Protein AF-G3Y0X8-F1 (afdb_monomer_lite)

Structure (mmCIF, N/CA/C/O backbone):
data_AF-G3Y0X8-F1
#
_entry.id   AF-G3Y0X8-F1
#
loop_
_atom_site.group_PDB
_atom_site.id
_atom_site.type_symbol
_atom_site.label_atom_id
_atom_site.label_alt_id
_atom_site.label_comp_id
_atom_site.label_asym_id
_atom_site.label_entity_id
_atom_site.label_seq_id
_atom_site.pdbx_PDB_ins_code
_atom_site.Cartn_x
_atom_site.Cartn_y
_atom_site.Cartn_z
_atom_site.occupancy
_atom_site.B_iso_or_equiv
_atom_site.auth_seq_id
_atom_site.auth_comp_id
_atom_site.auth_asym_id
_atom_site.auth_atom_id
_atom_site.pdbx_PDB_model_num
ATOM 1 N N . MET A 1 1 ? -27.131 -2.730 11.564 1.00 61.72 1 MET A N 1
ATOM 2 C CA . MET A 1 1 ? -25.976 -3.466 12.131 1.00 61.72 1 MET A CA 1
ATOM 3 C C . MET A 1 1 ? -25.435 -2.829 13.420 1.00 61.72 1 MET A C 1
ATOM 5 O O . MET A 1 1 ? -25.389 -3.540 14.410 1.00 61.72 1 MET A O 1
ATOM 9 N N . TYR A 1 2 ? -25.115 -1.523 13.490 1.00 75.75 2 TYR A N 1
ATOM 10 C CA . TYR A 1 2 ? -24.465 -0.925 14.688 1.00 75.75 2 TYR A CA 1
ATOM 11 C C . TYR A 1 2 ? -25.337 -0.021 15.588 1.00 75.75 2 TYR A C 1
ATOM 13 O O . TYR A 1 2 ? -24.818 0.517 16.559 1.00 75.75 2 TYR A O 1
ATOM 21 N N . GLY A 1 3 ? -26.636 0.137 15.291 1.00 73.62 3 GLY A N 1
ATOM 22 C CA . GLY A 1 3 ? -27.575 1.139 15.843 1.00 73.62 3 GLY A CA 1
ATOM 23 C C . GLY A 1 3 ? -27.203 1.791 17.182 1.00 73.62 3 GLY A C 1
ATOM 24 O O . GLY A 1 3 ? -26.744 2.926 17.190 1.00 73.62 3 GLY A O 1
ATOM 25 N N . LYS A 1 4 ? -27.358 1.066 18.299 1.00 77.88 4 LYS A N 1
ATOM 26 C CA . LYS A 1 4 ? -27.119 1.607 19.652 1.00 77.88 4 LYS A CA 1
ATOM 27 C C . LYS A 1 4 ? -25.653 1.971 19.939 1.00 77.88 4 LYS A C 1
ATOM 29 O O . LYS A 1 4 ? -25.404 2.923 20.667 1.00 77.88 4 LYS A O 1
ATOM 34 N N . HIS A 1 5 ? -24.699 1.235 19.363 1.00 78.25 5 HIS A N 1
ATOM 35 C CA . HIS A 1 5 ? -23.258 1.474 19.542 1.00 78.25 5 HIS A CA 1
ATOM 36 C C . HIS A 1 5 ? -22.768 2.675 18.752 1.00 78.25 5 HIS A C 1
ATOM 38 O O . HIS A 1 5 ? -21.943 3.443 19.229 1.00 78.25 5 HIS A O 1
ATOM 44 N N . TYR A 1 6 ? -23.273 2.847 17.533 1.00 82.19 6 TYR A N 1
ATOM 45 C CA . TYR A 1 6 ? -22.925 4.006 16.723 1.00 82.19 6 TYR A CA 1
ATOM 46 C C . TYR A 1 6 ? -23.502 5.288 17.335 1.00 82.19 6 TYR A C 1
ATOM 48 O O . TYR A 1 6 ? -22.782 6.273 17.482 1.00 82.19 6 TYR A O 1
ATOM 56 N N . SER A 1 7 ? -24.764 5.255 17.781 1.00 83.44 7 SER A N 1
ATOM 57 C CA . SER A 1 7 ? -25.419 6.416 18.395 1.00 83.44 7 SER A CA 1
ATOM 58 C C . SER A 1 7 ? -24.803 6.844 19.730 1.00 83.44 7 SER A C 1
ATOM 60 O O . SER A 1 7 ? -24.924 8.008 20.088 1.00 83.44 7 SER A O 1
ATOM 62 N N . SER A 1 8 ? -24.141 5.940 20.465 1.00 85.62 8 SER A N 1
ATOM 63 C CA . SER A 1 8 ? -23.481 6.272 21.737 1.00 85.62 8 SER A CA 1
ATOM 64 C C . SER A 1 8 ? -22.093 6.901 21.577 1.00 85.62 8 SER A C 1
ATOM 66 O O . SER A 1 8 ? -21.506 7.345 22.561 1.00 85.62 8 SER A O 1
ATOM 68 N N . LEU A 1 9 ? -21.523 6.909 20.368 1.00 84.12 9 LEU A N 1
ATOM 69 C CA . LEU A 1 9 ? -20.236 7.551 20.108 1.00 84.12 9 LEU A CA 1
ATOM 70 C C . LEU A 1 9 ? -20.405 9.070 20.017 1.00 84.12 9 LEU A C 1
ATOM 72 O O . LEU A 1 9 ? -21.368 9.562 19.433 1.00 84.12 9 LEU A O 1
ATOM 76 N N . GLN A 1 10 ? -19.410 9.809 20.512 1.00 88.00 10 GLN A N 1
ATOM 77 C CA . GLN A 1 10 ? -19.282 11.235 20.207 1.00 88.00 10 GLN A CA 1
ATOM 78 C C . GLN A 1 10 ? -19.181 11.457 18.683 1.00 88.00 10 GLN A C 1
ATOM 80 O O . GLN A 1 10 ? -18.693 10.563 17.981 1.00 88.00 10 GLN A O 1
ATOM 85 N N . PRO A 1 11 ? -19.560 12.639 18.158 1.00 86.19 11 PRO A N 1
ATOM 86 C CA . PRO A 1 11 ? -19.553 12.918 16.716 1.00 86.19 11 PRO A CA 1
ATOM 87 C C . PRO A 1 11 ? -18.217 12.612 16.018 1.00 86.19 11 PRO A C 1
ATOM 89 O O . PRO A 1 11 ? -18.192 11.982 14.961 1.00 86.19 11 PRO A O 1
ATOM 92 N N . SER A 1 12 ? -17.087 12.952 16.645 1.00 84.12 12 SER A N 1
ATOM 93 C CA . SER A 1 12 ? -15.745 12.615 16.142 1.00 84.12 12 SER A CA 1
ATOM 94 C C . SER A 1 12 ? -15.507 11.098 16.083 1.00 84.12 12 SER A C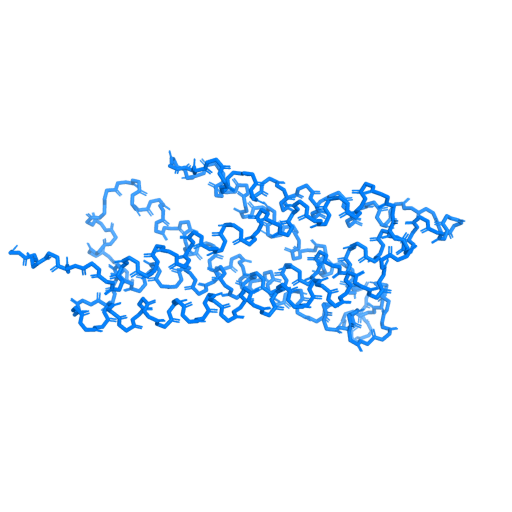 1
ATOM 96 O O . SER A 1 12 ? -14.957 10.564 15.118 1.00 84.12 12 SER A O 1
ATOM 98 N N . GLY A 1 13 ? -15.993 10.365 17.087 1.00 85.75 13 GLY A N 1
ATOM 99 C CA . GLY A 1 13 ? -15.949 8.907 17.145 1.00 85.75 13 GLY A CA 1
ATOM 100 C C . GLY A 1 13 ? -16.804 8.234 16.070 1.00 85.75 13 GLY A C 1
ATOM 101 O O . GLY A 1 13 ? -16.376 7.213 15.528 1.00 85.75 13 GLY A O 1
ATOM 102 N N . GLN A 1 14 ? -17.964 8.807 15.742 1.00 88.25 14 GLN A N 1
ATOM 103 C CA . GLN A 1 14 ? -18.836 8.361 14.650 1.00 88.25 14 GLN A CA 1
ATOM 104 C C . GLN A 1 14 ? -18.168 8.565 13.285 1.00 88.25 14 GLN A C 1
ATOM 106 O O . GLN A 1 14 ? -18.090 7.625 12.490 1.00 88.25 14 GLN A O 1
ATOM 111 N N . ARG A 1 15 ? -17.601 9.758 13.053 1.00 87.62 15 ARG A N 1
ATOM 112 C CA . ARG A 1 15 ? -16.856 10.102 11.831 1.00 87.62 15 ARG A CA 1
ATOM 113 C C . ARG A 1 15 ? -15.696 9.135 11.598 1.00 87.62 15 ARG A C 1
ATOM 115 O O . ARG A 1 15 ? -15.605 8.533 10.532 1.00 87.62 15 ARG A O 1
ATOM 122 N N . MET A 1 16 ? -14.881 8.898 12.626 1.00 87.44 16 MET A N 1
ATOM 123 C CA . MET A 1 16 ? -13.752 7.962 12.566 1.00 87.44 16 MET A CA 1
ATOM 124 C C . MET A 1 16 ? -14.201 6.505 12.369 1.00 87.44 16 MET A C 1
ATOM 126 O O . MET A 1 16 ? -13.546 5.728 11.677 1.00 87.44 16 MET A O 1
ATOM 130 N N . PHE A 1 17 ? -15.329 6.106 12.961 1.00 89.69 17 PHE A N 1
ATOM 131 C CA . PHE A 1 17 ? -15.891 4.771 12.756 1.00 89.69 17 PHE A CA 1
ATOM 132 C C . PHE A 1 17 ? -16.336 4.559 11.303 1.00 89.69 17 PHE A C 1
ATOM 134 O O . PHE A 1 17 ? -16.040 3.512 10.724 1.00 89.69 17 PHE A O 1
ATOM 141 N N . CYS A 1 18 ? -16.985 5.558 10.700 1.00 90.75 18 CYS A N 1
ATOM 142 C CA . CYS A 1 18 ? -17.362 5.544 9.288 1.00 90.75 18 CYS A CA 1
ATOM 143 C C . CYS A 1 18 ? -16.124 5.522 8.377 1.00 90.75 18 CYS A C 1
ATOM 145 O O . CYS A 1 18 ? -16.015 4.657 7.507 1.00 90.75 18 CYS A O 1
ATOM 147 N N . LEU A 1 19 ? -15.144 6.391 8.650 1.00 91.69 19 LEU A N 1
ATOM 148 C CA . LEU A 1 19 ? -13.891 6.471 7.896 1.00 91.69 19 LEU A CA 1
ATOM 149 C C . LEU A 1 19 ? -13.167 5.120 7.845 1.00 91.69 19 LEU A C 1
ATOM 151 O O . LEU A 1 19 ? -12.691 4.720 6.790 1.00 91.69 19 LEU A O 1
ATOM 155 N N . ARG A 1 20 ? -13.154 4.365 8.950 1.00 92.19 20 ARG A N 1
ATOM 156 C CA . ARG A 1 20 ? -12.553 3.020 8.997 1.00 92.19 20 ARG A CA 1
ATOM 157 C C . ARG A 1 20 ? -13.288 1.995 8.135 1.00 92.19 20 ARG A C 1
ATOM 159 O O . ARG A 1 20 ? -12.633 1.154 7.534 1.00 92.19 20 ARG A O 1
ATOM 166 N N . HIS A 1 21 ? -14.618 2.056 8.039 1.00 93.56 21 HIS A N 1
ATOM 167 C CA . HIS A 1 21 ? -15.374 1.168 7.142 1.00 93.56 21 HIS A CA 1
ATOM 168 C C . HIS A 1 21 ? -15.090 1.491 5.677 1.00 93.56 21 HIS A C 1
ATOM 170 O O . HIS A 1 21 ? -14.824 0.587 4.886 1.00 93.56 21 HIS A O 1
ATOM 176 N N . ILE A 1 22 ? -15.090 2.783 5.339 1.00 92.94 22 ILE A N 1
ATOM 177 C CA . ILE A 1 22 ? -14.704 3.260 4.009 1.00 92.94 22 ILE A CA 1
ATOM 178 C C . ILE A 1 22 ? -13.265 2.833 3.707 1.00 92.94 22 ILE A C 1
ATOM 180 O O . ILE A 1 22 ? -12.993 2.360 2.610 1.00 92.94 22 ILE A O 1
ATOM 184 N N . GLY A 1 23 ? -12.370 2.909 4.692 1.00 92.81 23 GLY A N 1
ATOM 185 C CA . GLY A 1 23 ? -10.988 2.459 4.575 1.00 92.81 23 GLY A CA 1
ATOM 186 C C . GLY A 1 23 ? -10.855 0.972 4.297 1.00 92.81 23 GLY A C 1
ATOM 187 O O . GLY A 1 23 ? -10.134 0.597 3.377 1.00 92.81 23 GLY A O 1
ATOM 188 N N . VAL A 1 24 ? -11.587 0.116 5.017 1.00 95.38 24 VAL A N 1
ATOM 189 C CA . VAL A 1 24 ? -11.625 -1.328 4.723 1.00 95.38 24 VAL A CA 1
ATOM 190 C C . VAL A 1 24 ? -12.086 -1.567 3.287 1.00 95.38 24 VAL A C 1
ATOM 192 O O . VAL A 1 24 ? -11.438 -2.320 2.560 1.00 95.38 24 VAL A O 1
ATOM 195 N N . LEU A 1 25 ? -13.159 -0.902 2.852 1.00 95.31 25 LEU A N 1
ATOM 196 C CA . LEU A 1 25 ? -13.690 -1.051 1.498 1.00 95.31 25 LEU A CA 1
ATOM 197 C C . LEU A 1 25 ? -12.685 -0.586 0.434 1.00 95.31 25 LEU A C 1
ATOM 199 O O . LEU A 1 25 ? -12.340 -1.355 -0.461 1.00 95.31 25 LEU A O 1
ATOM 203 N N . ALA A 1 26 ? -12.179 0.642 0.553 1.00 94.44 26 ALA A N 1
ATOM 204 C CA . ALA A 1 26 ? -11.246 1.238 -0.400 1.00 94.44 26 ALA A CA 1
ATOM 205 C C . ALA A 1 26 ? -9.953 0.420 -0.520 1.00 94.44 26 ALA A C 1
ATOM 207 O O . ALA A 1 26 ? -9.477 0.167 -1.627 1.00 94.44 26 ALA A O 1
ATOM 208 N N . ARG A 1 27 ? -9.414 -0.060 0.608 1.00 94.25 27 ARG A N 1
ATOM 209 C CA . ARG A 1 27 ? -8.205 -0.894 0.626 1.00 94.25 27 ARG A CA 1
ATOM 210 C C . ARG A 1 27 ? -8.444 -2.286 0.076 1.00 94.25 27 ARG A C 1
ATOM 212 O O . ARG A 1 27 ? -7.568 -2.810 -0.597 1.00 94.25 27 ARG A O 1
ATOM 219 N N . THR A 1 28 ? -9.620 -2.866 0.305 1.00 96.56 28 THR A N 1
ATOM 220 C CA . THR A 1 28 ? -9.977 -4.163 -0.286 1.00 96.56 28 THR A CA 1
ATOM 221 C C . THR A 1 28 ? -10.078 -4.054 -1.805 1.00 96.56 28 THR A C 1
ATOM 223 O O . THR A 1 28 ? -9.506 -4.879 -2.512 1.00 96.56 28 THR A O 1
ATOM 226 N N . ILE A 1 29 ? -10.734 -3.005 -2.314 1.00 96.31 29 ILE A N 1
ATOM 227 C CA . ILE A 1 29 ? -10.802 -2.729 -3.756 1.00 96.31 29 ILE A CA 1
ATOM 228 C C . ILE A 1 29 ? -9.386 -2.547 -4.316 1.00 96.31 29 ILE A C 1
ATOM 230 O O . ILE A 1 29 ? -9.003 -3.246 -5.249 1.00 96.31 29 ILE A O 1
ATOM 234 N N . SER A 1 30 ? -8.574 -1.680 -3.705 1.00 95.12 30 SER A N 1
ATOM 235 C CA . SER A 1 30 ? -7.180 -1.456 -4.108 1.00 95.12 30 SER A CA 1
ATOM 236 C C . SER A 1 30 ? -6.353 -2.754 -4.104 1.00 95.12 30 SER A C 1
ATOM 238 O O . SER A 1 30 ? -5.631 -3.018 -5.067 1.00 95.12 30 SER A O 1
ATOM 240 N N . LEU A 1 31 ? -6.512 -3.615 -3.092 1.00 96.38 31 LEU A N 1
ATOM 241 C CA . LEU A 1 31 ? -5.824 -4.905 -3.005 1.00 96.38 31 LEU A CA 1
ATOM 242 C C . LEU A 1 31 ? -6.217 -5.854 -4.148 1.00 96.38 31 LEU A C 1
ATOM 244 O O . LEU A 1 31 ? -5.348 -6.436 -4.794 1.00 96.38 31 LEU A O 1
ATOM 248 N N . VAL A 1 32 ? -7.515 -5.989 -4.431 1.00 97.00 32 VAL A N 1
ATOM 249 C CA . VAL A 1 32 ? -8.012 -6.840 -5.528 1.00 97.00 32 VAL A CA 1
ATOM 250 C C . VAL A 1 32 ? -7.469 -6.366 -6.878 1.00 97.00 32 VAL A C 1
ATOM 252 O O . VAL A 1 32 ? -7.079 -7.179 -7.716 1.00 97.00 32 VAL A O 1
ATOM 255 N N . LEU A 1 33 ? -7.396 -5.051 -7.082 1.00 96.06 33 LEU A N 1
ATOM 256 C CA . LEU A 1 33 ? -6.884 -4.466 -8.317 1.00 96.06 33 LEU A CA 1
ATOM 257 C C . LEU A 1 33 ? -5.365 -4.669 -8.474 1.00 96.06 33 LEU A C 1
ATOM 259 O O . LEU A 1 33 ? -4.909 -4.946 -9.583 1.00 96.06 33 LEU A O 1
ATOM 263 N N . ILE A 1 34 ? -4.590 -4.572 -7.384 1.00 95.00 34 ILE A N 1
ATOM 264 C CA . ILE A 1 34 ? -3.115 -4.566 -7.428 1.00 95.00 34 ILE A CA 1
ATOM 265 C C . ILE A 1 34 ? -2.467 -5.944 -7.363 1.00 95.00 34 ILE A C 1
ATOM 267 O O . ILE A 1 34 ? -1.365 -6.111 -7.883 1.00 95.00 34 ILE A O 1
ATOM 271 N N . ILE A 1 35 ? -3.127 -6.938 -6.758 1.00 95.56 35 ILE A N 1
ATOM 272 C CA . ILE A 1 35 ? -2.490 -8.227 -6.455 1.00 95.56 35 ILE A CA 1
ATOM 273 C C . ILE A 1 35 ? -1.983 -8.934 -7.716 1.00 95.56 35 ILE A C 1
ATOM 275 O O . ILE A 1 35 ? -0.859 -9.429 -7.740 1.00 95.56 35 ILE A O 1
ATOM 279 N N . LYS A 1 36 ? -2.777 -8.928 -8.794 1.00 95.25 36 LYS A N 1
ATOM 280 C CA . LYS A 1 36 ? -2.379 -9.533 -10.066 1.00 95.25 36 LYS A CA 1
ATOM 281 C C . LYS A 1 36 ? -1.214 -8.772 -10.722 1.00 95.25 36 LYS A C 1
ATOM 283 O O . LYS A 1 36 ? -0.230 -9.436 -11.036 1.00 95.25 36 LYS A O 1
ATOM 288 N N . PRO A 1 37 ? -1.265 -7.439 -10.915 1.00 94.12 37 PRO A N 1
ATOM 289 C CA . PRO A 1 37 ? -0.141 -6.661 -11.424 1.00 94.12 37 PRO A CA 1
ATOM 290 C C . PRO A 1 37 ? 1.129 -6.882 -10.612 1.00 94.12 37 PRO A C 1
ATOM 292 O O . PRO A 1 37 ? 2.165 -7.173 -11.193 1.00 94.12 37 PRO A O 1
ATOM 295 N N . ALA A 1 38 ? 1.046 -6.843 -9.281 1.00 92.44 38 ALA A N 1
ATOM 296 C CA . ALA A 1 38 ? 2.199 -7.055 -8.416 1.00 92.44 38 ALA A CA 1
ATOM 297 C C . ALA A 1 38 ? 2.826 -8.439 -8.625 1.00 92.44 38 ALA A C 1
ATOM 299 O O . ALA A 1 38 ? 4.029 -8.539 -8.832 1.00 92.44 38 ALA A O 1
ATOM 300 N N . VAL A 1 39 ? 2.020 -9.503 -8.648 1.00 92.25 39 VAL A N 1
ATOM 301 C CA . VAL A 1 39 ? 2.521 -10.863 -8.890 1.00 92.25 39 VAL A CA 1
ATOM 302 C C . VAL A 1 39 ? 3.114 -10.989 -10.295 1.00 92.25 39 VAL A C 1
ATOM 304 O O . VAL A 1 39 ? 4.243 -11.449 -10.442 1.00 92.25 39 VAL A O 1
ATOM 307 N N . MET A 1 40 ? 2.380 -10.563 -11.323 1.00 94.19 40 MET A N 1
ATOM 308 C CA . MET A 1 40 ? 2.771 -10.728 -12.726 1.00 94.19 40 MET A CA 1
ATOM 309 C C . MET A 1 40 ? 4.002 -9.898 -13.100 1.00 94.19 40 MET A C 1
ATOM 311 O O . MET A 1 40 ? 4.800 -10.372 -13.893 1.00 94.19 40 MET A O 1
ATOM 315 N N . LEU A 1 41 ? 4.170 -8.695 -12.546 1.00 89.50 41 LEU A N 1
ATOM 316 C CA . LEU A 1 41 ? 5.298 -7.806 -12.853 1.00 89.50 41 LEU A CA 1
ATOM 317 C C . LEU A 1 41 ? 6.533 -8.089 -11.987 1.00 89.50 41 LEU A C 1
ATOM 319 O O . LEU A 1 41 ? 7.650 -7.794 -12.403 1.00 89.50 41 LEU A O 1
ATOM 323 N N . ALA A 1 42 ? 6.346 -8.616 -10.771 1.00 84.38 42 ALA A N 1
ATOM 324 C CA . ALA A 1 42 ? 7.450 -8.843 -9.840 1.00 84.38 42 ALA A CA 1
ATOM 325 C C . ALA A 1 42 ? 8.009 -10.273 -9.890 1.00 84.38 42 ALA A C 1
ATOM 327 O O . ALA A 1 42 ? 9.208 -10.463 -9.683 1.00 84.38 42 ALA A O 1
ATOM 328 N N . LEU A 1 43 ? 7.155 -11.278 -10.124 1.00 84.62 43 LEU A N 1
ATOM 329 C CA . LEU A 1 43 ? 7.542 -12.698 -10.117 1.00 84.62 43 LEU A CA 1
ATOM 330 C C . LEU A 1 43 ? 7.584 -13.320 -11.511 1.00 84.62 43 LEU A C 1
ATOM 332 O O . LEU A 1 43 ? 8.273 -14.319 -11.710 1.00 84.62 43 LEU A O 1
ATOM 336 N N . PHE A 1 44 ? 6.857 -12.742 -12.462 1.00 86.62 44 PHE A N 1
ATOM 337 C CA . PHE A 1 44 ? 6.857 -13.177 -13.851 1.00 86.62 44 PHE A CA 1
ATOM 338 C C . PHE A 1 44 ? 7.484 -12.079 -14.714 1.00 86.62 44 PHE A C 1
ATOM 340 O O . PHE A 1 44 ? 7.496 -10.912 -14.336 1.00 86.62 44 PHE A O 1
ATOM 347 N N . ASP A 1 45 ? 8.018 -12.438 -15.879 1.00 84.75 45 ASP A N 1
ATOM 348 C CA . ASP A 1 45 ? 8.630 -11.480 -16.815 1.00 84.75 45 ASP A CA 1
ATOM 349 C C . ASP A 1 45 ? 7.560 -10.729 -17.637 1.00 84.75 45 ASP A C 1
ATOM 351 O O . ASP A 1 45 ? 7.690 -10.522 -18.844 1.00 84.75 45 ASP A O 1
ATOM 355 N N . SER A 1 46 ? 6.441 -10.391 -16.985 1.00 90.56 46 SER A N 1
ATOM 356 C CA . SER A 1 46 ? 5.328 -9.685 -17.618 1.00 90.56 46 SER A CA 1
ATOM 357 C C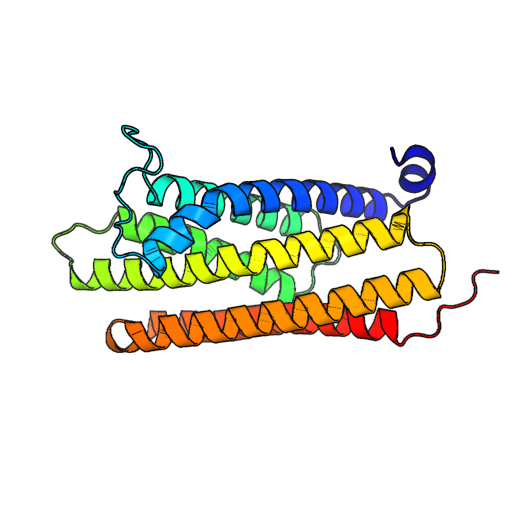 . SER A 1 46 ? 5.659 -8.204 -17.740 1.00 90.56 46 SER A C 1
ATOM 359 O O . SER A 1 46 ? 6.411 -7.630 -16.949 1.00 90.56 46 SER A O 1
ATOM 361 N N . ARG A 1 47 ? 5.045 -7.552 -18.718 1.00 89.94 47 ARG A N 1
ATOM 362 C CA . ARG A 1 47 ? 5.201 -6.124 -18.982 1.00 89.94 47 ARG A CA 1
ATOM 363 C C . ARG A 1 47 ? 3.980 -5.365 -18.497 1.00 89.94 47 ARG A C 1
ATOM 365 O O . ARG A 1 47 ? 2.863 -5.871 -18.479 1.00 89.94 47 ARG A O 1
ATOM 372 N N . TRP A 1 48 ? 4.183 -4.095 -18.169 1.00 89.00 48 TRP A N 1
ATOM 373 C CA . TRP A 1 48 ? 3.114 -3.181 -17.755 1.00 89.00 48 TRP A CA 1
ATOM 374 C C . TRP A 1 48 ? 1.978 -3.078 -18.785 1.00 89.00 48 TRP A C 1
ATOM 376 O O . TRP A 1 48 ? 0.829 -2.864 -18.410 1.00 89.00 48 TRP A O 1
ATOM 386 N N . THR A 1 49 ? 2.295 -3.280 -20.064 1.00 90.94 49 THR A N 1
ATOM 387 C CA . THR A 1 49 ? 1.362 -3.255 -21.198 1.00 90.94 49 THR A CA 1
ATOM 388 C C . THR A 1 49 ? 0.618 -4.568 -21.431 1.00 90.94 49 THR A C 1
ATOM 390 O O . THR A 1 49 ? -0.249 -4.616 -22.299 1.00 90.94 49 THR A O 1
ATOM 393 N N . ASP A 1 50 ? 0.962 -5.641 -20.719 1.00 92.75 50 ASP A N 1
ATOM 394 C CA . ASP A 1 50 ? 0.317 -6.935 -20.926 1.00 92.75 50 ASP A CA 1
ATOM 395 C C . ASP A 1 50 ? -1.138 -6.890 -20.452 1.00 92.75 50 ASP A C 1
ATOM 397 O O . ASP A 1 50 ? -1.477 -6.212 -19.477 1.00 92.75 50 ASP A O 1
ATOM 401 N N . SER A 1 51 ? -2.018 -7.620 -21.141 1.00 95.31 51 SER A N 1
ATOM 402 C CA . SER A 1 51 ? -3.448 -7.617 -20.837 1.00 95.31 51 SER A CA 1
ATOM 403 C C . SER A 1 51 ? -3.744 -8.203 -19.452 1.00 95.31 51 SER A C 1
ATOM 405 O O . SER A 1 51 ? -3.362 -9.330 -19.125 1.00 95.31 51 SER A O 1
ATOM 407 N N . TYR A 1 52 ? -4.525 -7.479 -18.649 1.00 94.38 52 TYR A N 1
ATOM 408 C CA . TYR A 1 52 ? -4.999 -7.952 -17.350 1.00 94.38 52 TYR A CA 1
ATOM 409 C C . TYR A 1 52 ? -6.038 -9.068 -17.500 1.00 94.38 52 TYR A C 1
ATOM 411 O O . TYR A 1 52 ? -6.030 -10.024 -16.730 1.00 94.38 52 TYR A O 1
ATOM 419 N N . PHE A 1 53 ? -6.923 -8.999 -18.491 1.00 92.94 53 PHE A N 1
ATOM 420 C CA . PHE A 1 53 ? -7.818 -10.104 -18.843 1.00 92.94 53 PHE A CA 1
ATOM 421 C C . PHE A 1 53 ? -7.455 -10.636 -20.221 1.00 92.94 53 PHE A C 1
ATOM 423 O O . PHE A 1 53 ? -7.006 -9.884 -21.084 1.00 92.94 53 PHE A O 1
ATOM 430 N N . ARG A 1 54 ? -7.666 -11.935 -20.448 1.00 90.75 54 ARG A N 1
ATOM 431 C CA . ARG A 1 54 ? -7.443 -12.528 -21.768 1.00 90.75 54 ARG A CA 1
ATOM 432 C C . ARG A 1 54 ? -8.290 -11.776 -22.801 1.00 90.75 54 ARG A C 1
ATOM 434 O O . ARG A 1 54 ? -9.492 -11.636 -22.602 1.00 90.75 54 ARG A O 1
ATOM 441 N N . ASN A 1 55 ? -7.659 -11.308 -23.876 1.00 89.12 55 ASN A N 1
ATOM 442 C CA . ASN A 1 55 ? -8.285 -10.539 -24.961 1.00 89.12 55 ASN A CA 1
ATOM 443 C C . ASN A 1 55 ? -8.898 -9.184 -24.540 1.00 89.12 55 ASN A C 1
ATOM 445 O O . ASN A 1 55 ? -9.804 -8.695 -25.209 1.00 89.12 55 ASN A O 1
ATOM 449 N N . SER A 1 56 ? -8.427 -8.573 -23.449 1.00 92.75 56 SER A N 1
ATOM 450 C CA . SER A 1 56 ? -8.844 -7.226 -23.040 1.00 92.75 56 SER A CA 1
ATOM 451 C C . SER A 1 56 ? -7.792 -6.175 -23.392 1.00 92.75 56 SER A C 1
ATOM 453 O O . SER A 1 56 ? -6.591 -6.450 -23.350 1.00 92.75 56 SER A O 1
ATOM 455 N N . SER A 1 57 ? -8.254 -4.958 -23.689 1.00 94.38 57 SER A N 1
ATOM 456 C CA . SER A 1 57 ? -7.408 -3.768 -23.825 1.00 94.38 57 SER A CA 1
ATOM 457 C C . SER A 1 57 ? -6.944 -3.204 -22.479 1.00 94.38 57 SER A C 1
ATOM 459 O O . SER A 1 57 ? -6.079 -2.338 -22.463 1.00 94.38 57 SER A O 1
ATOM 461 N N . ILE A 1 58 ? -7.516 -3.669 -21.362 1.00 95.56 58 ILE A N 1
ATOM 462 C CA . ILE A 1 58 ? -7.105 -3.267 -20.013 1.00 95.56 58 ILE A CA 1
ATOM 463 C C . ILE A 1 58 ? -5.778 -3.948 -19.688 1.00 95.56 58 ILE A C 1
ATOM 465 O O . ILE A 1 58 ? -5.694 -5.181 -19.692 1.00 95.56 58 ILE A O 1
ATOM 469 N N . THR A 1 59 ? -4.764 -3.155 -19.365 1.00 94.81 59 THR A N 1
ATOM 470 C CA . THR A 1 59 ? -3.403 -3.615 -19.078 1.00 94.81 59 THR A CA 1
ATOM 471 C C . THR A 1 59 ? -3.155 -3.831 -17.581 1.00 94.81 59 THR A C 1
ATOM 473 O O . THR A 1 59 ? -3.918 -3.374 -16.721 1.00 94.81 59 THR A O 1
ATOM 476 N N . LEU A 1 60 ? -2.069 -4.533 -17.238 1.00 93.75 60 LEU A N 1
ATOM 477 C CA . LEU A 1 60 ? -1.585 -4.628 -15.854 1.00 93.75 60 LEU A CA 1
ATOM 478 C C . LEU A 1 60 ? -1.306 -3.237 -15.263 1.00 93.75 60 LEU A C 1
ATOM 480 O O . LEU A 1 60 ? -1.604 -3.002 -14.091 1.00 93.75 60 LEU A O 1
ATOM 484 N N . GLY A 1 61 ? -0.787 -2.317 -16.080 1.00 90.94 61 GLY A N 1
ATOM 485 C CA . GLY A 1 61 ? -0.531 -0.934 -15.698 1.00 90.94 61 GLY A CA 1
ATOM 486 C C . GLY A 1 61 ? -1.794 -0.137 -15.390 1.00 90.94 61 GLY A C 1
ATOM 487 O O . GLY A 1 61 ? -1.819 0.555 -14.374 1.00 90.94 61 GLY A O 1
ATOM 488 N N . ASP A 1 62 ? -2.861 -0.294 -16.177 1.00 92.31 62 ASP A N 1
ATOM 489 C CA . ASP A 1 62 ? -4.141 0.389 -15.925 1.00 92.31 62 ASP A CA 1
ATOM 490 C C . ASP A 1 62 ? -4.720 0.003 -14.560 1.00 92.31 62 ASP A C 1
ATOM 492 O O . ASP A 1 62 ? -5.175 0.846 -13.788 1.00 92.31 62 ASP A O 1
ATOM 496 N N . MET A 1 63 ? -4.656 -1.286 -14.225 1.00 94.75 63 MET 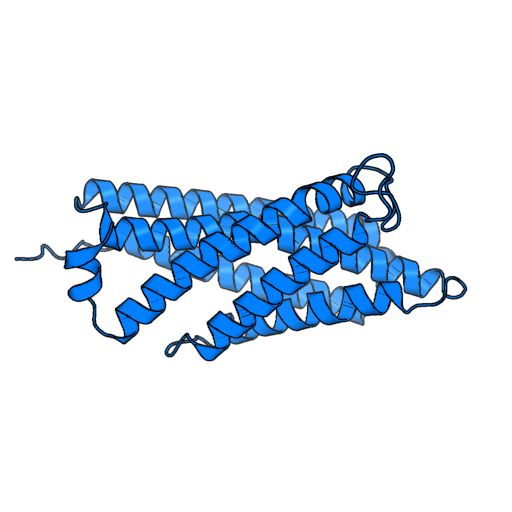A N 1
ATOM 497 C CA . MET A 1 63 ? -5.181 -1.810 -12.962 1.00 94.75 63 MET A CA 1
ATOM 498 C C . MET A 1 63 ? -4.301 -1.425 -11.772 1.00 94.75 63 MET A C 1
ATOM 500 O O . MET A 1 63 ? -4.816 -1.103 -10.696 1.00 94.75 63 MET A O 1
ATOM 504 N N . ALA A 1 64 ? -2.981 -1.393 -11.974 1.00 92.25 64 ALA A N 1
ATOM 505 C CA . ALA A 1 64 ? -2.047 -0.851 -11.001 1.00 92.25 64 ALA A CA 1
ATOM 506 C C . ALA A 1 64 ? -2.313 0.631 -10.715 1.00 92.25 64 ALA A C 1
ATOM 508 O O . ALA A 1 64 ? -2.398 1.024 -9.551 1.00 92.25 64 ALA A O 1
ATOM 509 N N . PHE A 1 65 ? -2.507 1.433 -11.765 1.00 91.25 65 PHE A N 1
ATOM 510 C CA . PHE A 1 65 ? -2.831 2.851 -11.663 1.00 91.25 65 PHE A CA 1
ATOM 511 C C . PHE A 1 65 ? -4.174 3.082 -10.961 1.00 91.25 65 PHE A C 1
ATOM 513 O O . PHE A 1 65 ? -4.258 3.897 -10.045 1.00 91.25 65 PHE A O 1
ATOM 520 N N . LEU A 1 66 ? -5.210 2.314 -11.306 1.00 93.31 66 LEU A N 1
ATOM 521 C CA . LEU A 1 66 ? -6.516 2.430 -10.661 1.00 93.31 66 LEU A CA 1
ATOM 522 C C . LEU A 1 66 ? -6.439 2.122 -9.158 1.00 93.31 66 LEU A C 1
ATOM 524 O O . LEU A 1 66 ? -6.981 2.867 -8.340 1.00 93.31 66 LEU A O 1
ATOM 528 N N . SER A 1 67 ? -5.727 1.058 -8.775 1.00 93.69 67 SER A N 1
ATOM 529 C CA . SER A 1 67 ? -5.480 0.738 -7.365 1.00 93.69 67 SER A CA 1
ATOM 530 C C . SER A 1 67 ? -4.765 1.874 -6.628 1.00 93.69 67 SER A C 1
ATOM 532 O O . SER A 1 67 ? -5.166 2.277 -5.530 1.00 93.69 67 SER A O 1
ATOM 534 N N . ALA A 1 68 ? -3.726 2.410 -7.262 1.00 91.00 68 ALA A N 1
ATOM 535 C CA . ALA A 1 68 ? -2.966 3.557 -6.809 1.00 91.00 68 ALA A CA 1
ATOM 536 C C . ALA A 1 68 ? -3.865 4.779 -6.550 1.00 91.00 68 ALA A C 1
ATOM 538 O O . ALA A 1 68 ? -3.780 5.387 -5.482 1.00 91.00 68 ALA A O 1
ATOM 539 N N . SER A 1 69 ? -4.783 5.091 -7.467 1.00 92.31 69 SER A N 1
ATOM 540 C CA . SER A 1 69 ? -5.760 6.172 -7.311 1.00 92.31 69 SER A CA 1
ATOM 541 C C . SER A 1 69 ? -6.709 5.947 -6.133 1.00 92.31 69 SER A C 1
ATOM 543 O O . SER A 1 69 ? -6.936 6.883 -5.370 1.00 92.31 69 SER A O 1
ATOM 545 N N . PHE A 1 70 ? -7.217 4.725 -5.919 1.00 93.06 70 PHE A N 1
ATOM 546 C CA . PHE A 1 70 ? -8.038 4.410 -4.738 1.00 93.06 70 PHE A CA 1
ATOM 547 C C . PHE A 1 70 ? -7.265 4.615 -3.431 1.00 93.06 70 PHE A C 1
ATOM 549 O O . PHE A 1 70 ? -7.786 5.216 -2.490 1.00 93.06 70 PHE A O 1
ATOM 556 N N . THR A 1 71 ? -6.012 4.156 -3.385 1.00 91.88 71 THR A N 1
ATOM 557 C CA . THR A 1 71 ? -5.127 4.353 -2.230 1.00 91.88 71 THR A CA 1
ATOM 558 C C . THR A 1 71 ? -4.868 5.838 -1.970 1.00 91.88 71 THR A C 1
ATOM 560 O O . THR A 1 71 ? -5.014 6.293 -0.835 1.00 91.88 71 THR A O 1
ATOM 563 N N . SER A 1 72 ? -4.533 6.617 -3.002 1.00 93.00 72 SER A N 1
ATOM 564 C CA . SER A 1 72 ? -4.291 8.057 -2.864 1.00 93.00 72 SER A CA 1
ATOM 565 C C . SER A 1 72 ? -5.548 8.817 -2.447 1.00 93.00 72 SER A C 1
ATOM 567 O O . SER A 1 72 ? -5.484 9.630 -1.529 1.00 93.00 72 SER A O 1
ATOM 569 N N . ALA A 1 73 ? -6.696 8.526 -3.066 1.00 93.06 73 ALA A N 1
ATOM 570 C CA . ALA A 1 73 ? -7.968 9.146 -2.714 1.00 93.06 73 ALA A CA 1
ATOM 571 C C . ALA A 1 73 ? -8.310 8.889 -1.245 1.00 93.06 73 ALA A C 1
ATOM 573 O O . ALA A 1 73 ? -8.631 9.819 -0.510 1.00 93.06 73 ALA A O 1
ATOM 574 N N . PHE A 1 74 ? -8.179 7.642 -0.790 1.00 93.19 74 PHE A N 1
ATOM 575 C CA . PHE A 1 74 ? -8.456 7.308 0.598 1.00 93.19 74 PHE A CA 1
ATOM 576 C C . PHE A 1 74 ? -7.472 7.970 1.575 1.00 93.19 74 PHE A C 1
ATOM 578 O O . PHE A 1 74 ? -7.910 8.499 2.591 1.00 93.19 74 PHE A O 1
ATOM 585 N N . HIS A 1 75 ? -6.178 8.048 1.252 1.00 93.12 75 HIS A N 1
ATOM 586 C CA . HIS A 1 75 ? -5.237 8.823 2.064 1.00 93.12 75 HIS A CA 1
ATOM 587 C C . HIS A 1 75 ? -5.631 10.301 2.164 1.00 93.12 75 HIS A C 1
ATOM 589 O O . HIS A 1 75 ? -5.571 10.864 3.250 1.00 93.12 75 HIS A O 1
ATOM 595 N N . ILE A 1 76 ? -6.095 10.926 1.077 1.00 93.06 76 ILE A N 1
ATOM 596 C CA . ILE A 1 76 ? -6.618 12.301 1.119 1.00 93.06 76 ILE A CA 1
ATOM 597 C C . ILE A 1 76 ? -7.833 12.391 2.055 1.00 93.06 76 ILE A C 1
ATOM 599 O O . ILE A 1 76 ? -7.917 13.323 2.855 1.00 93.06 76 ILE A O 1
ATOM 603 N N . PHE A 1 77 ? -8.745 11.413 2.018 1.00 91.38 77 PHE A N 1
ATOM 604 C CA . PHE A 1 77 ? -9.847 11.344 2.982 1.00 91.38 77 PHE A CA 1
ATOM 605 C C . PHE A 1 77 ? -9.340 11.248 4.424 1.00 91.38 77 PHE A C 1
ATOM 607 O O . PHE A 1 77 ? -9.838 11.969 5.281 1.00 91.38 77 PHE A O 1
ATOM 614 N N . GLU A 1 78 ? -8.337 10.424 4.718 1.00 90.44 78 GLU A N 1
ATOM 615 C CA . GLU A 1 78 ? -7.757 10.370 6.066 1.00 90.44 78 GLU A CA 1
ATOM 616 C C . GLU A 1 78 ? -7.161 11.717 6.485 1.00 90.44 78 GLU A C 1
ATOM 618 O O . GLU A 1 78 ? -7.424 12.184 7.589 1.00 90.44 78 GLU A O 1
ATOM 623 N N . LEU A 1 79 ? -6.439 12.387 5.585 1.00 91.25 79 LEU A N 1
ATOM 624 C CA . LEU A 1 79 ? -5.835 13.694 5.850 1.00 91.25 79 LEU A CA 1
ATOM 625 C C . LEU A 1 79 ? -6.868 14.791 6.149 1.00 91.25 79 LEU A C 1
ATOM 627 O O . LEU A 1 79 ? -6.616 15.651 6.987 1.00 91.25 79 LEU A O 1
ATOM 631 N N . ILE A 1 80 ? -8.016 14.776 5.467 1.00 90.12 80 ILE A N 1
ATOM 632 C CA . ILE A 1 80 ? -9.073 15.787 5.634 1.00 90.12 80 ILE A CA 1
ATOM 633 C C . ILE A 1 80 ? -9.973 15.470 6.837 1.00 90.12 80 ILE A C 1
ATOM 635 O O . ILE A 1 80 ? -10.504 16.379 7.482 1.00 90.12 80 ILE A O 1
ATOM 639 N N . PHE A 1 81 ? -10.213 14.185 7.113 1.00 86.38 81 PHE A N 1
ATOM 640 C CA . PHE A 1 81 ? -11.219 13.752 8.084 1.00 86.38 81 PHE A CA 1
ATOM 641 C C . PHE A 1 81 ? -10.650 13.353 9.452 1.00 86.38 81 PHE A C 1
ATOM 643 O O . PHE A 1 81 ? -11.430 13.262 10.403 1.00 86.38 81 PHE A O 1
ATOM 650 N N . ASP A 1 82 ? -9.337 13.146 9.584 1.00 82.94 82 ASP A N 1
ATOM 651 C CA . ASP A 1 82 ? -8.689 12.887 10.872 1.00 82.94 82 ASP A CA 1
ATOM 652 C C . ASP A 1 82 ? -8.276 14.193 11.574 1.00 82.94 82 ASP A C 1
ATOM 654 O O . ASP A 1 82 ? -7.263 14.817 11.267 1.00 82.94 82 ASP A O 1
ATOM 658 N N . GLU A 1 83 ? -9.062 14.589 12.574 1.00 77.94 83 GLU A N 1
ATOM 659 C CA . GLU A 1 83 ? -8.821 15.781 13.399 1.00 77.94 83 GLU A CA 1
ATOM 660 C C . GLU A 1 83 ? -7.610 15.643 14.343 1.00 77.94 83 GLU A C 1
ATOM 662 O O . GLU A 1 83 ? -7.166 16.629 14.928 1.00 77.94 83 GLU A O 1
ATOM 667 N N . GLN A 1 84 ? -7.065 14.432 14.518 1.00 78.75 84 GLN A N 1
ATOM 668 C CA . GLN A 1 84 ? -5.935 14.144 15.412 1.00 78.75 84 GLN A CA 1
ATOM 669 C C . GLN A 1 84 ? -4.740 13.551 14.660 1.00 78.75 84 GLN A C 1
ATOM 671 O O . GLN A 1 84 ? -3.943 12.781 15.220 1.00 78.75 84 GLN A O 1
ATOM 676 N N . LEU A 1 85 ? -4.604 13.918 13.386 1.00 79.25 85 LEU A N 1
ATOM 677 C CA . LEU A 1 85 ? -3.571 13.385 12.521 1.00 79.25 85 LEU A CA 1
ATOM 678 C C . LEU A 1 85 ? -2.171 13.722 13.054 1.00 79.25 85 LEU A C 1
ATOM 680 O O . LEU A 1 85 ? -1.769 14.876 13.205 1.00 79.25 85 LEU A O 1
ATOM 684 N N . LYS A 1 86 ? -1.389 12.679 13.336 1.00 87.62 86 LYS A N 1
ATOM 685 C CA . LYS A 1 86 ? -0.024 12.832 13.856 1.00 87.62 86 LYS A CA 1
ATOM 686 C C . LYS A 1 86 ? 0.940 13.182 12.710 1.00 87.62 86 LYS A C 1
ATOM 688 O O . LYS A 1 86 ? 0.802 12.593 11.639 1.00 87.62 86 LYS A O 1
ATOM 693 N N . PRO A 1 87 ? 1.995 13.992 12.939 1.00 90.31 87 PRO A N 1
ATOM 694 C CA . PRO A 1 87 ? 2.938 14.396 11.885 1.00 90.31 87 PRO A CA 1
ATOM 695 C C . PRO A 1 87 ? 3.556 13.230 11.102 1.00 90.31 87 PRO A C 1
ATOM 697 O O . PRO A 1 87 ? 3.685 13.289 9.886 1.00 90.31 87 PRO A O 1
ATOM 700 N N . LEU A 1 88 ? 3.879 12.129 11.791 1.00 90.69 88 LEU A N 1
ATOM 701 C CA . LEU A 1 88 ? 4.384 10.911 11.150 1.00 90.69 88 LEU A CA 1
ATOM 702 C C . LEU A 1 88 ? 3.383 10.319 10.146 1.00 90.69 88 LEU A C 1
ATOM 704 O O . LEU A 1 88 ? 3.778 9.859 9.081 1.00 90.69 88 LEU A O 1
ATOM 708 N N . LEU A 1 89 ? 2.096 10.316 10.499 1.00 87.62 89 LEU A N 1
ATOM 709 C CA . LEU A 1 89 ? 1.038 9.754 9.666 1.00 87.62 89 LEU A CA 1
ATOM 710 C C . LEU A 1 89 ? 0.734 10.675 8.476 1.00 87.62 89 LEU A C 1
ATOM 712 O O . LEU A 1 89 ? 0.592 10.191 7.359 1.00 87.62 89 LEU A O 1
ATOM 716 N N . LEU A 1 90 ? 0.762 11.995 8.696 1.00 92.38 90 LEU A N 1
ATOM 717 C CA . LEU A 1 90 ? 0.715 13.004 7.633 1.00 92.38 90 LEU A CA 1
ATOM 718 C C . LEU A 1 90 ? 1.830 12.788 6.604 1.00 92.38 90 LEU A C 1
ATOM 720 O O . LEU A 1 90 ? 1.556 12.668 5.413 1.00 92.38 90 LEU A O 1
ATOM 724 N N . ALA A 1 91 ? 3.079 12.697 7.069 1.00 92.88 91 ALA A N 1
ATOM 725 C CA . ALA A 1 91 ? 4.228 12.469 6.200 1.00 92.88 91 ALA A CA 1
ATOM 726 C C . ALA A 1 91 ? 4.111 11.136 5.448 1.00 92.88 91 ALA A C 1
ATOM 728 O O . ALA A 1 91 ? 4.377 11.087 4.251 1.00 92.88 91 ALA A O 1
ATOM 729 N N . HIS A 1 92 ? 3.677 10.069 6.126 1.00 92.62 92 HIS A N 1
ATOM 730 C CA . HIS A 1 92 ? 3.464 8.760 5.512 1.00 92.62 92 HIS A CA 1
ATOM 731 C C . HIS A 1 92 ? 2.420 8.814 4.385 1.00 92.62 92 HIS A C 1
ATOM 733 O O . HIS A 1 92 ? 2.699 8.352 3.280 1.00 92.62 92 HIS A O 1
ATOM 739 N N . HIS A 1 93 ? 1.254 9.419 4.627 1.00 93.62 93 HIS A N 1
ATOM 740 C CA . HIS A 1 93 ? 0.187 9.534 3.631 1.00 93.62 93 HIS A CA 1
ATOM 741 C C . HIS A 1 93 ? 0.580 10.425 2.451 1.00 93.62 93 HIS A C 1
ATOM 743 O O . HIS A 1 93 ? 0.396 10.027 1.302 1.00 93.62 93 HIS A O 1
ATOM 749 N N . LEU A 1 94 ? 1.172 11.595 2.709 1.00 93.25 94 LEU A N 1
ATOM 750 C CA . LEU A 1 94 ? 1.656 12.480 1.646 1.00 93.25 94 LEU A CA 1
ATOM 751 C C . LEU A 1 94 ? 2.770 11.824 0.828 1.00 93.25 94 LEU A C 1
ATOM 753 O O . LEU A 1 94 ? 2.733 11.876 -0.399 1.00 93.25 94 LEU A O 1
ATOM 757 N N . GLY A 1 95 ? 3.721 11.163 1.491 1.00 89.69 95 GLY A N 1
ATOM 758 C CA . GLY A 1 95 ? 4.788 10.415 0.832 1.00 89.69 95 GLY A CA 1
ATOM 759 C C . GLY A 1 95 ? 4.234 9.324 -0.082 1.00 89.69 95 GLY A C 1
ATOM 760 O O . GLY A 1 95 ? 4.622 9.254 -1.245 1.00 89.69 95 GLY A O 1
ATOM 761 N N . ALA A 1 96 ? 3.269 8.537 0.402 1.00 89.88 96 ALA A N 1
ATOM 762 C CA . ALA A 1 96 ? 2.599 7.514 -0.396 1.00 89.88 96 ALA A CA 1
ATOM 763 C C . ALA A 1 96 ? 1.859 8.108 -1.606 1.00 89.88 96 ALA A C 1
ATOM 765 O O . ALA A 1 96 ? 2.006 7.595 -2.714 1.00 89.88 96 ALA A O 1
ATOM 766 N N . ILE A 1 97 ? 1.112 9.206 -1.426 1.00 91.44 97 ILE A N 1
ATOM 767 C CA . ILE A 1 97 ? 0.410 9.893 -2.523 1.00 91.44 97 ILE A CA 1
ATOM 768 C C . ILE A 1 97 ? 1.404 10.370 -3.582 1.00 91.44 97 ILE A C 1
ATOM 770 O O . ILE A 1 97 ? 1.235 10.042 -4.753 1.00 91.44 97 ILE A O 1
ATOM 774 N N . VAL A 1 98 ? 2.440 11.113 -3.185 1.00 88.56 98 VAL A N 1
ATOM 775 C CA . VAL A 1 98 ? 3.428 11.671 -4.119 1.00 88.56 98 VAL A CA 1
ATOM 776 C C . VAL A 1 98 ? 4.131 10.557 -4.878 1.00 88.56 98 VAL A C 1
ATOM 778 O O . VAL A 1 98 ? 4.253 10.625 -6.092 1.00 88.56 98 VAL A O 1
ATOM 781 N N . LEU A 1 99 ? 4.558 9.507 -4.187 1.00 84.62 99 LEU A N 1
ATOM 782 C CA . LEU A 1 99 ? 5.295 8.405 -4.789 1.00 84.62 99 LEU A CA 1
ATOM 783 C C . LEU A 1 99 ? 4.427 7.662 -5.817 1.00 84.62 99 LEU A C 1
ATOM 785 O O . LEU A 1 99 ? 4.824 7.461 -6.963 1.00 84.62 99 LEU A O 1
ATOM 789 N N . VAL A 1 100 ? 3.193 7.340 -5.451 1.00 81.25 100 VAL A N 1
ATOM 790 C CA . VAL A 1 100 ? 2.269 6.635 -6.337 1.00 81.25 100 VAL A CA 1
ATOM 791 C C . VAL A 1 100 ? 1.838 7.503 -7.529 1.00 81.25 100 VAL A C 1
ATOM 793 O O . VAL A 1 100 ? 1.872 7.040 -8.668 1.00 81.25 100 VAL A O 1
ATOM 796 N N . GLN A 1 101 ? 1.481 8.766 -7.294 1.00 82.00 101 GLN A N 1
ATOM 797 C CA . GLN A 1 101 ? 0.960 9.660 -8.333 1.00 82.00 101 GLN A CA 1
ATOM 798 C C . GLN A 1 101 ? 2.054 10.325 -9.176 1.00 82.00 101 GLN A C 1
ATOM 800 O O . GLN A 1 101 ? 1.763 10.796 -10.269 1.00 82.00 101 GLN A O 1
ATOM 805 N N . ALA A 1 102 ? 3.311 10.359 -8.725 1.00 80.44 102 ALA A N 1
ATOM 806 C CA . ALA A 1 102 ? 4.415 10.860 -9.539 1.00 80.44 102 ALA A CA 1
ATOM 807 C C . ALA A 1 102 ? 4.994 9.761 -10.435 1.00 80.44 102 ALA A C 1
ATOM 809 O O . ALA A 1 102 ? 5.156 9.974 -11.635 1.00 80.44 102 ALA A O 1
ATOM 810 N N . PHE A 1 103 ? 5.307 8.578 -9.892 1.00 74.88 103 PHE A N 1
ATOM 811 C CA . PHE A 1 103 ? 6.103 7.597 -10.639 1.00 74.88 103 PHE A CA 1
ATOM 812 C C . PHE A 1 103 ? 5.317 6.859 -11.725 1.00 74.88 103 PHE A C 1
ATOM 814 O O . PHE A 1 103 ? 5.849 6.678 -12.818 1.00 74.88 103 PHE A O 1
ATOM 821 N N . LEU A 1 104 ? 4.062 6.476 -11.469 1.00 72.94 104 LEU A N 1
ATOM 822 C CA . LEU A 1 104 ? 3.237 5.774 -12.461 1.00 72.94 104 LEU A CA 1
ATOM 823 C C . LEU A 1 104 ? 2.979 6.636 -13.718 1.00 72.94 104 LEU A C 1
ATOM 825 O O . LEU A 1 104 ? 3.300 6.179 -14.817 1.00 72.94 104 LEU A O 1
ATOM 829 N N . PRO A 1 105 ? 2.506 7.894 -13.606 1.00 74.75 105 PRO A N 1
ATOM 830 C CA . PRO A 1 105 ? 2.340 8.764 -14.774 1.00 74.75 105 PRO A CA 1
ATOM 831 C C . PRO A 1 105 ? 3.657 9.131 -15.458 1.00 74.75 105 PRO A C 1
ATOM 833 O O . PRO A 1 105 ? 3.708 9.228 -16.685 1.00 74.75 105 PRO A O 1
ATOM 836 N N . THR A 1 106 ? 4.737 9.303 -14.686 1.00 77.19 106 THR A N 1
ATOM 837 C CA . THR A 1 106 ? 6.065 9.578 -15.255 1.00 77.19 106 THR A CA 1
ATOM 838 C C . THR A 1 106 ? 6.541 8.408 -16.113 1.00 77.19 106 THR A C 1
ATOM 840 O O . THR A 1 106 ? 7.031 8.635 -17.215 1.00 77.19 106 THR A O 1
ATOM 843 N N . ALA A 1 107 ? 6.340 7.161 -15.670 1.00 73.88 107 ALA A N 1
ATOM 844 C CA . ALA A 1 107 ? 6.683 5.978 -16.459 1.00 73.88 107 ALA A CA 1
ATOM 845 C C . ALA A 1 107 ? 5.918 5.938 -17.790 1.00 73.88 107 ALA A C 1
ATOM 847 O O . ALA A 1 107 ? 6.510 5.646 -18.824 1.00 73.88 107 ALA A O 1
ATOM 848 N N . ALA A 1 108 ? 4.625 6.276 -17.768 1.00 71.44 108 ALA A N 1
ATOM 849 C CA . ALA A 1 108 ? 3.781 6.294 -18.962 1.00 71.44 108 ALA A CA 1
ATOM 850 C C . ALA A 1 108 ? 4.118 7.440 -19.936 1.00 71.44 108 ALA A C 1
ATOM 852 O O . ALA A 1 108 ? 3.899 7.310 -21.137 1.00 71.44 108 ALA A O 1
ATOM 853 N N . SER A 1 109 ? 4.651 8.554 -19.427 1.00 76.50 109 SER A N 1
ATOM 854 C CA . SER A 1 109 ? 4.947 9.755 -20.224 1.00 76.50 109 SER A CA 1
ATOM 855 C C . SER A 1 109 ? 6.369 9.778 -20.796 1.00 76.50 109 SER A C 1
ATOM 857 O O . SER A 1 109 ? 6.679 10.610 -21.650 1.00 76.50 109 SER A O 1
ATOM 859 N N . LEU A 1 110 ? 7.258 8.898 -20.323 1.00 80.50 110 LEU A N 1
ATOM 860 C CA . LEU A 1 110 ? 8.631 8.824 -20.809 1.00 80.50 110 LEU A CA 1
ATOM 861 C C . LEU A 1 110 ? 8.679 8.175 -22.204 1.00 80.50 110 LEU A C 1
ATOM 863 O O . LEU A 1 110 ? 8.196 7.055 -22.380 1.00 80.50 110 LEU A O 1
ATOM 867 N N . PRO A 1 111 ? 9.299 8.829 -23.204 1.00 80.88 111 PRO A N 1
ATOM 868 C CA . PRO A 1 111 ? 9.422 8.248 -24.531 1.00 80.88 111 PRO A CA 1
ATOM 869 C C . PRO A 1 111 ? 10.330 7.015 -24.498 1.00 80.88 111 PRO A C 1
ATOM 871 O O . PRO A 1 111 ? 11.373 7.011 -23.841 1.00 80.88 111 PRO A O 1
ATOM 874 N N . ALA A 1 112 ? 9.979 5.992 -25.283 1.00 78.19 112 ALA A N 1
ATOM 875 C CA . ALA A 1 112 ? 10.726 4.732 -25.365 1.00 78.19 112 ALA A CA 1
ATOM 876 C C . ALA A 1 112 ? 12.193 4.908 -25.808 1.00 78.19 112 ALA A C 1
ATOM 878 O O . ALA A 1 112 ? 13.023 4.039 -25.566 1.00 78.19 112 ALA A O 1
ATOM 879 N N . THR A 1 113 ? 12.537 6.048 -26.412 1.00 83.56 113 THR A N 1
ATOM 880 C CA . THR A 1 113 ? 13.916 6.413 -26.764 1.00 83.56 113 THR A CA 1
ATOM 881 C C . THR A 1 113 ? 14.801 6.664 -25.539 1.00 83.56 113 THR A C 1
ATOM 883 O O . THR A 1 113 ? 16.017 6.507 -25.621 1.00 83.56 113 THR A O 1
ATOM 886 N N . ARG A 1 114 ? 14.220 6.989 -24.376 1.00 86.19 114 ARG A N 1
ATOM 887 C CA . ARG A 1 114 ? 14.935 7.180 -23.104 1.00 86.19 114 ARG A CA 1
ATOM 888 C C . ARG A 1 114 ? 14.950 5.905 -22.263 1.00 86.19 114 ARG A C 1
ATOM 890 O O . ARG A 1 114 ? 14.553 5.900 -21.099 1.00 86.19 114 ARG A O 1
ATOM 897 N N . VAL A 1 115 ? 15.448 4.820 -22.853 1.00 84.31 115 VAL A N 1
ATOM 898 C CA . VAL A 1 115 ? 15.413 3.456 -22.289 1.00 84.31 115 VAL A CA 1
ATOM 899 C C . VAL A 1 115 ? 15.953 3.385 -20.855 1.00 84.31 115 VAL A C 1
ATOM 901 O O . VAL A 1 115 ? 15.354 2.737 -20.001 1.00 84.31 115 VAL A O 1
ATOM 904 N N . ILE A 1 116 ? 17.057 4.077 -20.556 1.00 85.06 116 ILE A N 1
ATOM 905 C CA . ILE A 1 116 ? 17.667 4.061 -19.215 1.00 85.06 116 ILE A CA 1
ATOM 906 C C . ILE A 1 116 ? 16.744 4.718 -18.176 1.00 85.06 116 ILE A C 1
ATOM 908 O O . ILE A 1 116 ? 16.538 4.162 -17.098 1.00 85.06 116 ILE A O 1
ATOM 912 N N . GLU A 1 117 ? 16.174 5.887 -18.484 1.00 85.25 117 GLU A N 1
ATOM 913 C CA . GLU A 1 117 ? 15.248 6.599 -17.589 1.00 85.25 117 GLU A CA 1
ATOM 914 C C . GLU A 1 117 ? 13.944 5.817 -17.400 1.00 85.25 117 GLU A C 1
ATOM 916 O O . GLU A 1 117 ? 13.427 5.719 -16.284 1.00 85.25 117 GLU A O 1
ATOM 921 N N . LEU A 1 118 ? 13.448 5.204 -18.476 1.00 84.81 118 LEU A N 1
ATOM 922 C CA . LEU A 1 118 ? 12.256 4.368 -18.449 1.00 84.81 118 LEU A CA 1
ATOM 923 C C . LEU A 1 118 ? 12.462 3.131 -17.564 1.00 84.81 118 LEU A C 1
ATOM 925 O O . LEU A 1 118 ? 11.673 2.906 -16.650 1.00 84.81 118 LEU A O 1
ATOM 929 N N . ASN A 1 119 ? 13.558 2.388 -17.751 1.00 85.69 119 ASN A N 1
ATOM 930 C CA . ASN A 1 119 ? 13.878 1.204 -16.943 1.00 85.69 119 ASN A CA 1
ATOM 931 C C . ASN A 1 119 ? 14.007 1.544 -15.454 1.00 85.69 119 ASN A C 1
ATOM 933 O O . ASN A 1 119 ? 13.483 0.825 -14.605 1.00 85.69 119 ASN A O 1
ATOM 937 N N . ARG A 1 120 ? 14.641 2.677 -15.132 1.00 87.38 120 ARG A N 1
ATOM 938 C CA . ARG A 1 120 ? 14.730 3.201 -13.760 1.00 87.38 120 ARG A CA 1
ATOM 939 C C . ARG A 1 120 ? 13.362 3.471 -13.153 1.00 87.38 120 ARG A C 1
ATOM 941 O O . ARG A 1 120 ? 13.115 3.133 -11.998 1.00 87.38 120 ARG A O 1
ATOM 948 N N . THR A 1 121 ? 12.488 4.110 -13.921 1.00 86.81 121 THR A N 1
ATOM 949 C CA . THR A 1 121 ? 11.150 4.489 -13.458 1.00 86.81 121 THR A CA 1
ATOM 950 C C . THR A 1 121 ? 10.260 3.258 -13.296 1.00 86.81 121 THR A C 1
ATOM 952 O O . THR A 1 121 ? 9.549 3.158 -12.302 1.00 86.81 121 THR A O 1
ATOM 955 N N . ILE A 1 122 ? 10.369 2.278 -14.196 1.00 86.38 122 ILE A N 1
ATOM 956 C CA . ILE A 1 122 ? 9.695 0.976 -14.091 1.00 86.38 122 ILE A CA 1
ATOM 957 C C . ILE A 1 122 ? 10.179 0.202 -12.860 1.00 86.38 122 ILE A C 1
ATOM 959 O O . ILE A 1 122 ? 9.360 -0.307 -12.098 1.00 86.38 122 ILE A O 1
ATOM 963 N N . ALA A 1 123 ? 11.492 0.146 -12.618 1.00 87.06 123 ALA A N 1
ATOM 964 C CA . ALA A 1 123 ? 12.045 -0.513 -11.437 1.00 87.06 123 ALA A CA 1
ATOM 965 C C . ALA A 1 123 ? 11.543 0.137 -10.137 1.00 87.06 123 ALA A C 1
ATOM 967 O O . ALA A 1 123 ? 11.150 -0.564 -9.204 1.00 87.06 123 ALA A O 1
ATOM 968 N N . MET A 1 124 ? 11.484 1.473 -10.096 1.00 87.56 124 MET A N 1
ATOM 969 C CA . MET A 1 124 ? 10.891 2.208 -8.977 1.00 87.56 124 MET A CA 1
ATOM 970 C C . MET A 1 124 ? 9.404 1.868 -8.823 1.00 87.56 124 MET A C 1
ATOM 972 O O . MET A 1 124 ? 8.966 1.534 -7.727 1.00 87.56 124 MET A O 1
ATOM 976 N N . ALA A 1 125 ? 8.639 1.880 -9.918 1.00 86.81 125 ALA A N 1
ATOM 977 C CA . ALA A 1 125 ? 7.220 1.541 -9.908 1.00 86.81 125 ALA A CA 1
ATOM 978 C C . ALA A 1 125 ? 6.968 0.115 -9.386 1.00 86.81 125 ALA A C 1
ATOM 980 O O . ALA A 1 125 ? 6.039 -0.082 -8.607 1.00 86.81 125 ALA A O 1
ATOM 981 N N . ASN A 1 126 ? 7.823 -0.857 -9.714 1.00 86.75 126 ASN A N 1
ATOM 982 C CA . ASN A 1 126 ? 7.738 -2.217 -9.174 1.00 86.75 126 ASN A CA 1
ATOM 983 C C . ASN A 1 126 ? 7.940 -2.259 -7.646 1.00 86.75 126 ASN A C 1
ATOM 985 O O . ASN A 1 126 ? 7.232 -2.993 -6.955 1.00 86.75 126 ASN A O 1
ATOM 989 N N . ILE A 1 127 ? 8.843 -1.442 -7.091 1.00 89.38 127 ILE A N 1
ATOM 990 C CA . ILE A 1 127 ? 8.982 -1.296 -5.630 1.00 89.38 127 ILE A CA 1
ATOM 991 C C . ILE A 1 127 ? 7.718 -0.655 -5.036 1.00 89.38 127 ILE A C 1
ATOM 993 O O . ILE A 1 127 ? 7.196 -1.148 -4.035 1.00 89.38 127 ILE A O 1
ATOM 997 N N . CYS A 1 128 ? 7.168 0.380 -5.682 1.00 89.19 128 CYS A N 1
ATOM 998 C CA . CYS A 1 128 ? 5.906 1.005 -5.271 1.00 89.19 128 CYS A CA 1
ATOM 999 C C . CYS A 1 128 ? 4.743 0.002 -5.236 1.00 89.19 128 CYS A C 1
ATOM 1001 O O . CYS A 1 128 ? 3.947 0.016 -4.297 1.00 89.19 128 CYS A O 1
ATOM 1003 N N . LEU A 1 129 ? 4.656 -0.887 -6.233 1.00 89.31 129 LEU A N 1
ATOM 1004 C CA . LEU A 1 129 ? 3.668 -1.967 -6.282 1.00 89.31 129 LEU A CA 1
ATOM 1005 C C . LEU A 1 129 ? 3.813 -2.920 -5.097 1.00 89.31 129 LEU A C 1
ATOM 1007 O O . LEU A 1 129 ? 2.807 -3.308 -4.499 1.00 89.31 129 LEU A O 1
ATOM 1011 N N . CYS A 1 130 ? 5.049 -3.280 -4.745 1.00 89.50 130 CYS A N 1
ATOM 1012 C CA . CYS A 1 130 ? 5.319 -4.145 -3.602 1.00 89.50 130 CYS A CA 1
ATOM 1013 C C . CYS A 1 130 ? 4.855 -3.494 -2.296 1.00 89.50 130 CYS A C 1
ATOM 1015 O O . CYS A 1 130 ? 4.139 -4.141 -1.532 1.00 89.50 130 CYS A O 1
ATOM 1017 N N . TRP A 1 131 ? 5.167 -2.210 -2.077 1.00 91.25 131 TRP A N 1
ATOM 1018 C CA . TRP A 1 131 ? 4.635 -1.464 -0.931 1.00 91.25 131 TRP A CA 1
ATOM 1019 C C . TRP A 1 131 ? 3.111 -1.461 -0.915 1.00 91.25 131 TRP A C 1
ATOM 1021 O O . TRP A 1 131 ? 2.519 -1.880 0.072 1.00 91.25 131 TRP A O 1
ATOM 1031 N N . ALA A 1 132 ? 2.464 -1.042 -2.005 1.00 90.50 132 ALA A N 1
ATOM 1032 C CA . ALA A 1 132 ? 1.006 -0.944 -2.059 1.00 90.50 132 ALA A CA 1
ATOM 1033 C C . ALA A 1 132 ? 0.318 -2.293 -1.781 1.00 90.50 132 ALA A C 1
ATOM 1035 O O . ALA A 1 132 ? -0.696 -2.351 -1.084 1.00 90.50 132 ALA A O 1
ATOM 1036 N N . THR A 1 133 ? 0.892 -3.383 -2.294 1.00 93.06 133 THR A N 1
ATOM 1037 C CA . THR A 1 133 ? 0.340 -4.734 -2.142 1.00 93.06 133 THR A CA 1
ATOM 1038 C C . THR A 1 133 ? 0.513 -5.274 -0.727 1.00 93.06 133 THR A C 1
ATOM 1040 O O . THR A 1 133 ? -0.412 -5.887 -0.200 1.00 93.06 133 THR A O 1
ATOM 1043 N N . LEU A 1 134 ? 1.675 -5.060 -0.104 1.00 93.12 134 LEU A N 1
ATOM 1044 C CA . LEU A 1 134 ? 1.973 -5.578 1.236 1.00 93.12 134 LEU A CA 1
ATOM 1045 C C . LEU A 1 134 ? 1.377 -4.706 2.350 1.00 93.12 134 LEU A C 1
ATOM 1047 O O . LEU A 1 134 ? 1.021 -5.220 3.411 1.00 93.12 134 LEU A O 1
ATOM 1051 N N . ASP A 1 135 ? 1.193 -3.412 2.094 1.00 92.19 135 ASP A N 1
ATOM 1052 C CA . ASP A 1 135 ? 0.584 -2.476 3.035 1.00 92.19 135 ASP A CA 1
ATOM 1053 C C . ASP A 1 135 ? -0.938 -2.668 3.150 1.00 92.19 135 ASP A C 1
ATOM 1055 O O . ASP A 1 135 ? -1.492 -2.628 4.251 1.00 92.19 135 ASP A O 1
ATOM 1059 N N . ALA A 1 136 ? -1.631 -2.948 2.039 1.00 93.19 136 ALA A N 1
ATOM 1060 C CA . ALA A 1 136 ? -3.093 -3.026 2.030 1.00 93.19 136 ALA A CA 1
ATOM 1061 C C . ALA A 1 136 ? -3.679 -4.055 3.029 1.00 93.19 136 ALA A C 1
ATOM 1063 O O . ALA A 1 136 ? -4.573 -3.671 3.791 1.00 93.19 136 ALA A O 1
ATOM 1064 N N . PRO A 1 137 ? -3.189 -5.310 3.128 1.00 94.50 137 PRO A N 1
ATOM 1065 C CA . PRO A 1 137 ? -3.647 -6.260 4.145 1.00 94.50 137 PRO A CA 1
ATOM 1066 C C . PRO A 1 137 ? -3.444 -5.762 5.581 1.00 94.50 137 PRO A C 1
ATOM 1068 O O . PRO A 1 137 ? -4.319 -5.955 6.427 1.00 94.50 137 PRO A O 1
ATOM 1071 N N . LEU A 1 138 ? -2.322 -5.090 5.859 1.00 93.31 138 LEU A N 1
ATOM 1072 C CA . LEU A 1 138 ? -2.006 -4.526 7.174 1.00 93.31 138 LEU A CA 1
ATOM 1073 C C . LEU A 1 138 ? -2.984 -3.416 7.557 1.00 93.31 138 LEU A C 1
ATOM 1075 O O . LEU A 1 138 ? -3.494 -3.403 8.684 1.00 93.31 138 LEU A O 1
ATOM 1079 N N . VAL A 1 139 ? -3.287 -2.512 6.626 1.00 92.56 139 VAL A N 1
ATOM 1080 C CA . VAL A 1 139 ? -4.252 -1.429 6.851 1.00 92.56 139 VAL A CA 1
ATOM 1081 C C . VAL A 1 139 ? -5.660 -1.991 7.060 1.00 92.56 139 VAL A C 1
ATOM 1083 O O . VAL A 1 139 ? -6.335 -1.609 8.020 1.00 92.56 139 VAL A O 1
ATOM 1086 N N . ILE A 1 140 ? -6.085 -2.949 6.227 1.00 95.00 140 ILE A N 1
ATOM 1087 C CA . ILE A 1 140 ? -7.384 -3.627 6.372 1.00 95.00 140 ILE A CA 1
ATOM 1088 C C . ILE A 1 140 ? -7.486 -4.278 7.753 1.00 95.00 140 ILE A C 1
ATOM 1090 O O . ILE A 1 140 ? -8.440 -4.011 8.486 1.00 95.00 140 ILE A O 1
ATOM 1094 N N . ALA A 1 141 ? -6.494 -5.085 8.141 1.00 94.44 141 ALA A N 1
ATOM 1095 C CA . ALA A 1 141 ? -6.484 -5.756 9.437 1.00 94.44 141 ALA A CA 1
ATOM 1096 C C . ALA A 1 141 ? -6.514 -4.753 10.595 1.00 94.44 141 ALA A C 1
ATOM 1098 O O . ALA A 1 141 ? -7.275 -4.935 11.546 1.00 94.44 141 ALA A O 1
ATOM 1099 N N . SER A 1 142 ? -5.752 -3.661 10.490 1.00 93.12 142 SER A N 1
ATOM 1100 C CA . SER A 1 142 ? -5.746 -2.591 11.487 1.00 93.12 142 SER A CA 1
ATOM 1101 C C . SER A 1 142 ? -7.146 -2.003 11.667 1.00 93.12 142 SER A C 1
ATOM 1103 O O . SER A 1 142 ? -7.646 -1.948 12.791 1.00 93.12 142 SER A O 1
ATOM 1105 N N . TYR A 1 143 ? -7.835 -1.619 10.588 1.00 93.81 143 TYR A N 1
ATOM 1106 C CA . TYR A 1 143 ? -9.201 -1.098 10.695 1.00 93.81 143 TYR A CA 1
ATOM 1107 C C . TYR A 1 143 ? -10.201 -2.130 11.204 1.00 93.81 143 TYR A C 1
ATOM 1109 O O . TYR A 1 143 ? -11.050 -1.780 12.024 1.00 93.81 143 TYR A O 1
ATOM 1117 N N . VAL A 1 144 ? -10.086 -3.392 10.788 1.00 94.44 144 VAL A N 1
ATOM 1118 C CA . VAL A 1 144 ? -10.934 -4.477 11.296 1.00 94.44 144 VAL A CA 1
ATOM 1119 C C . VAL A 1 144 ? -10.749 -4.637 12.803 1.00 94.44 144 VAL A C 1
ATOM 1121 O O . VAL A 1 144 ? -11.742 -4.640 13.525 1.00 94.44 144 VAL A O 1
ATOM 1124 N N . ILE A 1 145 ? -9.513 -4.659 13.312 1.00 92.88 145 ILE A N 1
ATOM 1125 C CA . ILE A 1 145 ? -9.232 -4.669 14.757 1.00 92.88 145 ILE A CA 1
ATOM 1126 C C . ILE A 1 145 ? -9.900 -3.472 15.438 1.00 92.88 145 ILE A C 1
ATOM 1128 O O . ILE A 1 145 ? -10.578 -3.634 16.456 1.00 92.88 145 ILE A O 1
ATOM 1132 N N . TRP A 1 146 ? -9.773 -2.278 14.850 1.00 90.38 146 TRP A N 1
ATOM 1133 C CA . TRP A 1 146 ? -10.383 -1.065 15.388 1.00 90.38 146 TRP A CA 1
ATOM 1134 C C . TRP A 1 146 ? -11.914 -1.104 15.434 1.00 90.38 146 TRP A C 1
ATOM 1136 O O . TRP A 1 146 ? -12.505 -0.518 16.345 1.00 90.38 146 TRP A O 1
ATOM 1146 N N . ILE A 1 147 ? -12.552 -1.761 14.468 1.00 91.62 147 ILE A N 1
ATOM 1147 C CA . ILE A 1 147 ? -14.003 -1.952 14.415 1.00 91.62 147 ILE A CA 1
ATOM 1148 C C . ILE A 1 147 ? -14.424 -3.026 15.426 1.00 91.62 147 ILE A C 1
ATOM 1150 O O . ILE A 1 147 ? -15.336 -2.787 16.223 1.00 91.62 147 ILE A O 1
ATOM 1154 N N . LEU A 1 148 ? -13.738 -4.174 15.451 1.00 90.88 148 LEU A N 1
ATOM 1155 C CA . LEU A 1 148 ? -14.050 -5.320 16.311 1.00 90.88 148 LEU A CA 1
ATOM 1156 C C . LEU A 1 148 ? -13.971 -4.969 17.797 1.00 90.88 148 LEU A C 1
ATOM 1158 O O . LEU A 1 148 ? -14.904 -5.284 18.538 1.00 90.88 148 LEU A O 1
ATOM 1162 N N . GLN A 1 149 ? -12.917 -4.267 18.224 1.00 88.62 149 GLN A N 1
ATOM 1163 C CA . GLN A 1 149 ? -12.767 -3.857 19.625 1.00 88.62 149 GLN A CA 1
ATOM 1164 C C . GLN A 1 149 ? -13.874 -2.907 20.100 1.00 88.62 149 GLN A C 1
ATOM 1166 O O . GLN A 1 149 ? -14.143 -2.821 21.290 1.00 88.62 149 GLN A O 1
ATOM 1171 N N . ARG A 1 150 ? -14.501 -2.158 19.182 1.00 83.31 150 ARG A N 1
ATOM 1172 C CA . ARG A 1 150 ? -15.551 -1.191 19.524 1.00 83.31 150 ARG A CA 1
ATOM 1173 C C . ARG A 1 150 ? -16.956 -1.778 19.476 1.00 83.31 150 ARG A C 1
ATOM 1175 O O . ARG A 1 150 ? -17.864 -1.181 20.037 1.00 83.31 150 ARG A O 1
ATOM 1182 N N . THR A 1 151 ? -17.156 -2.896 18.782 1.00 83.75 151 THR A N 1
ATOM 1183 C CA . THR A 1 151 ? -18.503 -3.402 18.461 1.00 83.75 151 THR A CA 1
ATOM 1184 C C . THR A 1 151 ? -18.782 -4.782 19.044 1.00 83.75 151 THR A C 1
ATOM 1186 O O . THR A 1 151 ? -19.847 -4.998 19.630 1.00 83.75 151 THR A O 1
ATOM 1189 N N . TRP A 1 152 ? -17.832 -5.709 18.908 1.00 78.25 152 TRP A N 1
ATOM 1190 C CA . TRP A 1 152 ? -18.052 -7.129 19.183 1.00 78.25 152 TRP A CA 1
ATOM 1191 C C . TRP A 1 152 ? -17.255 -7.655 20.370 1.00 78.25 152 TRP A C 1
ATOM 1193 O O . TRP A 1 152 ? -17.787 -8.435 21.159 1.00 78.25 152 TRP A O 1
ATOM 1203 N N . VAL A 1 153 ? -15.999 -7.240 20.527 1.00 79.88 153 VAL A N 1
ATOM 1204 C CA . VAL A 1 153 ? -15.124 -7.794 21.563 1.00 79.88 153 VAL A CA 1
ATOM 1205 C C . VAL A 1 153 ? -15.334 -7.048 22.875 1.00 79.88 153 VAL A C 1
ATOM 1207 O O . VAL A 1 153 ? -14.960 -5.888 22.996 1.00 79.88 153 VAL A O 1
ATOM 1210 N N . ARG A 1 154 ? -15.956 -7.721 23.853 1.00 75.38 154 ARG A N 1
ATOM 1211 C CA . ARG A 1 154 ? -16.319 -7.127 25.154 1.00 75.38 154 ARG A CA 1
ATOM 1212 C C . ARG A 1 154 ? -15.573 -7.701 26.351 1.00 75.38 154 ARG A C 1
ATOM 1214 O O . ARG A 1 154 ? -15.556 -7.071 27.397 1.00 75.38 154 ARG A O 1
ATOM 1221 N N . SER A 1 155 ? -15.008 -8.900 26.223 1.00 82.94 155 SER A N 1
ATOM 1222 C CA . SER A 1 155 ? -14.258 -9.517 27.314 1.00 82.94 155 SER A CA 1
ATOM 1223 C C . SER A 1 155 ? -12.798 -9.092 27.277 1.00 82.94 155 SER A C 1
ATOM 1225 O O . SER A 1 155 ? -12.193 -9.005 26.206 1.00 82.94 155 SER A O 1
ATOM 1227 N N . ASP A 1 156 ? -12.209 -8.923 28.458 1.00 84.31 156 ASP A N 1
ATOM 1228 C CA . ASP A 1 156 ? -10.790 -8.597 28.614 1.00 84.31 156 ASP A CA 1
ATOM 1229 C C . ASP A 1 156 ? -9.889 -9.613 27.904 1.00 84.31 156 ASP A C 1
ATOM 1231 O O . ASP A 1 156 ? -8.938 -9.260 27.203 1.00 84.31 156 ASP A O 1
ATOM 1235 N N . THR A 1 157 ? -10.226 -10.899 28.020 1.00 86.25 157 THR A N 1
ATOM 1236 C CA . THR A 1 157 ? -9.517 -11.984 27.337 1.00 86.25 157 THR A CA 1
ATOM 1237 C C . THR A 1 157 ? -9.663 -11.897 25.818 1.00 86.25 157 THR A C 1
ATOM 1239 O O . THR A 1 157 ? -8.696 -12.141 25.098 1.00 86.25 157 THR A O 1
ATOM 1242 N N . GLY A 1 158 ? -10.852 -11.549 25.316 1.00 88.38 158 GLY A N 1
ATOM 1243 C CA . GLY A 1 158 ? -11.092 -11.371 23.885 1.00 88.38 158 GLY A CA 1
ATOM 1244 C C . GLY A 1 158 ? -10.297 -10.197 23.322 1.00 88.38 158 GLY A C 1
ATOM 1245 O O . GLY A 1 158 ? -9.686 -10.320 22.263 1.00 88.38 158 GLY A O 1
ATOM 1246 N N . LEU A 1 159 ? -10.244 -9.087 24.059 1.00 89.06 159 LEU A N 1
ATOM 1247 C CA . LEU A 1 159 ? -9.538 -7.882 23.641 1.00 89.06 159 LEU A CA 1
ATOM 1248 C C . LEU A 1 159 ? -8.020 -8.103 23.617 1.00 89.06 159 LEU A C 1
ATOM 1250 O O . LEU A 1 159 ? -7.358 -7.744 22.646 1.00 89.06 159 LEU A O 1
ATOM 1254 N N . ARG A 1 160 ? -7.479 -8.807 24.619 1.00 88.75 160 ARG A N 1
ATOM 1255 C CA . ARG A 1 160 ? -6.070 -9.229 24.632 1.00 88.75 160 ARG A CA 1
ATOM 1256 C C . ARG A 1 160 ? -5.719 -10.129 23.450 1.00 88.75 160 ARG A C 1
ATOM 1258 O O . ARG A 1 160 ? -4.688 -9.905 22.826 1.00 88.75 160 ARG A O 1
ATOM 1265 N N . LYS A 1 161 ? -6.569 -11.109 23.119 1.00 91.75 161 LYS A N 1
ATOM 1266 C CA . LYS A 1 161 ? -6.373 -11.979 21.943 1.00 91.75 161 LYS A CA 1
ATOM 1267 C C . LYS A 1 161 ? -6.422 -11.193 20.631 1.00 91.75 161 LYS A C 1
ATOM 1269 O O . LYS A 1 161 ? -5.626 -11.455 19.736 1.00 91.75 161 LYS A O 1
ATOM 1274 N N . LEU A 1 162 ? -7.334 -10.226 20.522 1.00 93.56 162 LEU A N 1
ATOM 1275 C CA . LEU A 1 162 ? -7.446 -9.368 19.345 1.00 93.56 162 LEU A CA 1
ATOM 1276 C C . LEU A 1 162 ? -6.182 -8.516 19.157 1.00 93.56 162 LEU A C 1
ATOM 1278 O O . LEU A 1 162 ? -5.626 -8.476 18.060 1.00 93.56 162 LEU A O 1
ATOM 1282 N N . TYR A 1 163 ? -5.696 -7.874 20.223 1.00 93.25 163 TYR A N 1
ATOM 1283 C CA . TYR A 1 163 ? -4.483 -7.060 20.161 1.00 93.25 163 TYR A CA 1
ATOM 1284 C C . TYR A 1 163 ? -3.217 -7.881 19.928 1.00 93.25 163 TYR A C 1
ATOM 1286 O O . TYR A 1 163 ? -2.378 -7.461 19.134 1.00 93.25 163 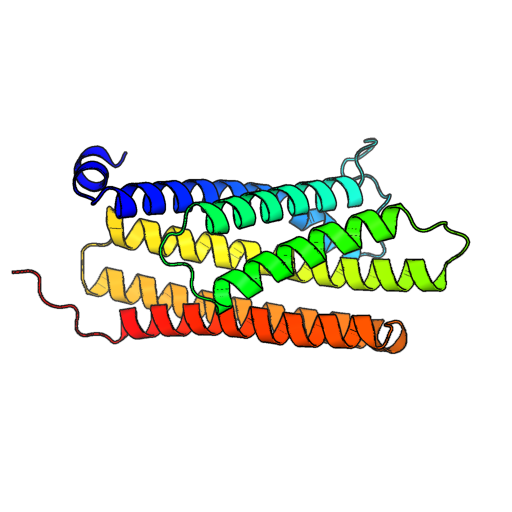TYR A O 1
ATOM 1294 N N . SER A 1 164 ? -3.076 -9.050 20.561 1.00 93.38 164 SER A N 1
ATOM 1295 C CA . SER A 1 164 ? -1.916 -9.915 20.328 1.00 93.38 164 SER A CA 1
ATOM 1296 C C . SER A 1 164 ? -1.899 -10.451 18.896 1.00 93.38 164 SER A C 1
ATOM 1298 O O . SER A 1 164 ? -0.865 -10.385 18.234 1.00 93.38 164 SER A O 1
ATOM 1300 N N . SER A 1 165 ? -3.049 -10.891 18.372 1.00 94.12 165 SER A N 1
ATOM 1301 C CA . SER A 1 165 ? -3.185 -11.301 16.970 1.00 94.12 165 SER A CA 1
ATOM 1302 C C . SER A 1 165 ? -2.818 -10.162 16.016 1.00 94.12 165 SER A C 1
ATOM 1304 O O . SER A 1 165 ? -2.011 -10.362 15.108 1.00 94.12 165 SER A O 1
ATOM 1306 N N . GLY A 1 166 ? -3.329 -8.954 16.269 1.00 94.50 166 GLY A N 1
ATOM 1307 C CA . GLY A 1 166 ? -2.977 -7.769 15.495 1.00 94.50 166 GLY A CA 1
ATOM 1308 C C . GLY A 1 166 ? -1.488 -7.442 15.534 1.00 94.50 166 GLY A C 1
ATOM 1309 O O . GLY A 1 166 ? -0.907 -7.120 14.499 1.00 94.50 166 GLY A O 1
ATOM 1310 N N . PHE A 1 167 ? -0.860 -7.540 16.707 1.00 95.25 167 PHE A N 1
ATOM 1311 C CA . PHE A 1 167 ? 0.569 -7.292 16.876 1.00 95.25 167 PHE A CA 1
ATOM 1312 C C . PHE A 1 167 ? 1.402 -8.259 16.031 1.00 95.25 167 PHE A C 1
ATOM 1314 O O . PHE A 1 167 ? 2.215 -7.809 15.225 1.00 95.25 167 PHE A O 1
ATOM 1321 N N . TYR A 1 168 ? 1.163 -9.569 16.155 1.00 95.19 168 TYR A N 1
ATOM 1322 C CA . TYR A 1 168 ? 1.903 -10.571 15.385 1.00 95.19 168 TYR A CA 1
ATOM 1323 C C . TYR A 1 168 ? 1.679 -10.417 13.882 1.00 95.19 168 TYR A C 1
ATOM 1325 O O . TYR A 1 168 ? 2.641 -10.471 13.120 1.00 95.19 168 TYR A O 1
ATOM 1333 N N . PHE A 1 169 ? 0.442 -10.155 13.455 1.00 95.69 169 PHE A N 1
ATOM 1334 C CA . PHE A 1 169 ? 0.134 -9.916 12.047 1.00 95.69 169 PHE A CA 1
ATOM 1335 C C . PHE A 1 169 ? 0.854 -8.676 11.497 1.00 95.69 169 PHE A C 1
ATOM 1337 O O . PHE A 1 169 ? 1.442 -8.730 10.416 1.00 95.69 169 PHE A O 1
ATOM 1344 N N . THR A 1 170 ? 0.858 -7.573 12.252 1.00 94.31 170 THR A N 1
ATOM 1345 C CA . THR A 1 170 ? 1.522 -6.321 11.852 1.00 94.31 170 THR A CA 1
ATOM 1346 C C . THR A 1 170 ? 3.039 -6.502 11.802 1.00 94.31 170 THR A C 1
ATOM 1348 O O . THR A 1 170 ? 3.669 -6.104 10.823 1.00 94.31 170 THR A O 1
ATOM 1351 N N . ALA A 1 171 ? 3.632 -7.147 12.811 1.00 94.69 171 ALA A N 1
ATOM 1352 C CA . ALA A 1 171 ? 5.066 -7.422 12.862 1.00 94.69 171 ALA A CA 1
ATOM 1353 C C . ALA A 1 171 ? 5.511 -8.334 11.708 1.00 94.69 171 ALA A C 1
ATOM 1355 O O . ALA A 1 171 ? 6.466 -8.012 11.003 1.00 94.69 171 ALA A O 1
ATOM 1356 N N . PHE A 1 172 ? 4.777 -9.423 11.467 1.00 95.50 172 PHE A N 1
ATOM 1357 C CA . PHE A 1 172 ? 5.033 -10.345 10.363 1.00 95.50 172 PHE A CA 1
ATOM 1358 C C . PHE A 1 172 ? 4.919 -9.646 9.004 1.00 95.50 172 PHE A C 1
ATOM 1360 O O . PHE A 1 172 ? 5.835 -9.724 8.192 1.00 95.50 172 PHE A O 1
ATOM 1367 N N . SER A 1 173 ? 3.843 -8.891 8.777 1.00 93.56 173 SER A N 1
ATOM 1368 C CA . SER A 1 173 ? 3.643 -8.161 7.518 1.00 93.56 173 SER A CA 1
ATOM 1369 C C . SER A 1 173 ? 4.730 -7.106 7.288 1.00 93.56 173 SER A C 1
ATOM 1371 O O . SER A 1 173 ? 5.235 -6.975 6.178 1.00 93.56 173 SER A O 1
ATOM 1373 N N . THR A 1 174 ? 5.155 -6.403 8.345 1.00 94.44 174 THR A N 1
ATOM 1374 C CA . THR A 1 174 ? 6.259 -5.428 8.275 1.00 94.44 174 THR A CA 1
ATOM 1375 C C . THR A 1 174 ? 7.579 -6.107 7.917 1.00 94.44 174 THR A C 1
ATOM 1377 O O . THR A 1 174 ? 8.321 -5.606 7.077 1.00 94.44 174 THR A O 1
ATOM 1380 N N . PHE A 1 175 ? 7.866 -7.267 8.514 1.00 94.69 175 PHE A N 1
ATOM 1381 C CA . PHE A 1 175 ? 9.050 -8.056 8.179 1.00 94.69 175 PHE A CA 1
ATOM 1382 C C . PHE A 1 175 ? 9.046 -8.494 6.708 1.00 94.69 175 PHE A C 1
ATOM 1384 O O . PHE A 1 175 ? 10.064 -8.359 6.025 1.00 94.69 175 PHE A O 1
ATOM 1391 N N . PHE A 1 176 ? 7.904 -8.970 6.205 1.00 93.69 176 PHE A N 1
ATOM 1392 C CA . PHE A 1 176 ? 7.752 -9.349 4.799 1.00 93.69 176 PHE A CA 1
ATOM 1393 C C . PHE A 1 176 ? 7.927 -8.160 3.854 1.00 93.69 176 PHE A C 1
ATOM 1395 O O . PHE A 1 176 ? 8.628 -8.285 2.853 1.00 93.69 176 PHE A O 1
ATOM 1402 N N . GLU A 1 177 ? 7.356 -7.001 4.185 1.00 93.75 177 GLU A N 1
ATOM 1403 C CA . GLU A 1 177 ? 7.527 -5.771 3.409 1.00 93.75 177 GLU A CA 1
ATOM 1404 C C . GLU A 1 177 ? 8.988 -5.340 3.321 1.00 93.75 177 GLU A C 1
ATOM 1406 O O . GLU A 1 177 ? 9.506 -5.160 2.220 1.00 93.75 177 GLU A O 1
ATOM 1411 N N . VAL A 1 178 ? 9.669 -5.221 4.463 1.00 94.50 178 VAL A N 1
ATOM 1412 C CA . VAL A 1 178 ? 11.088 -4.843 4.509 1.00 94.50 178 VAL A CA 1
ATOM 1413 C C . VAL A 1 178 ? 11.924 -5.825 3.687 1.00 94.50 178 VAL A C 1
ATOM 1415 O O . VAL A 1 178 ? 12.744 -5.405 2.874 1.00 94.50 178 VAL A O 1
ATOM 1418 N N . SER A 1 179 ? 11.681 -7.128 3.852 1.00 94.00 179 SER A N 1
ATOM 1419 C CA . SER A 1 179 ? 12.402 -8.173 3.120 1.00 94.00 179 SER A CA 1
ATOM 1420 C C . SER A 1 179 ? 12.180 -8.074 1.608 1.00 94.00 179 SER A C 1
ATOM 1422 O O . SER A 1 179 ? 13.141 -8.145 0.843 1.00 94.00 179 SER A O 1
ATOM 1424 N N . ALA A 1 180 ? 10.937 -7.855 1.168 1.00 91.56 180 ALA A N 1
ATOM 1425 C CA . ALA A 1 180 ? 10.605 -7.688 -0.243 1.00 91.56 180 ALA A CA 1
ATOM 1426 C C . ALA A 1 180 ? 11.268 -6.436 -0.835 1.00 91.56 180 ALA A C 1
ATOM 1428 O O . ALA A 1 180 ? 11.876 -6.505 -1.901 1.00 91.56 180 ALA A O 1
ATOM 1429 N N . VAL A 1 181 ? 11.211 -5.303 -0.133 1.00 90.69 181 VAL A N 1
ATOM 1430 C CA . VAL A 1 181 ? 11.792 -4.036 -0.602 1.00 90.69 181 VAL A CA 1
ATOM 1431 C C . VAL A 1 181 ? 13.311 -4.124 -0.682 1.00 90.69 181 VAL A C 1
ATOM 1433 O O . VAL A 1 181 ? 13.885 -3.665 -1.665 1.00 90.69 181 VAL A O 1
ATOM 1436 N N . ILE A 1 182 ? 13.968 -4.752 0.298 1.00 91.06 182 ILE A N 1
ATOM 1437 C CA . ILE A 1 182 ? 15.414 -5.000 0.241 1.00 91.06 182 ILE A CA 1
ATOM 1438 C C . ILE A 1 182 ? 15.748 -5.914 -0.939 1.00 91.06 182 ILE A C 1
ATOM 1440 O O . ILE A 1 182 ? 16.681 -5.620 -1.680 1.00 91.06 182 ILE A O 1
ATOM 1444 N N . TYR A 1 183 ? 14.983 -6.987 -1.151 1.00 90.62 183 TYR A N 1
ATOM 1445 C CA . TYR A 1 183 ? 15.205 -7.917 -2.258 1.00 90.62 183 TYR A CA 1
ATOM 1446 C C . TYR A 1 183 ? 15.073 -7.237 -3.633 1.00 90.62 183 TYR A C 1
ATOM 1448 O O . TYR A 1 183 ? 16.001 -7.291 -4.445 1.00 90.62 183 TYR A O 1
ATOM 1456 N N . PHE A 1 184 ? 13.957 -6.547 -3.891 1.00 86.75 184 PHE A N 1
ATOM 1457 C CA . PHE A 1 184 ? 13.747 -5.829 -5.153 1.00 86.75 184 PHE A CA 1
ATOM 1458 C C . PHE A 1 184 ? 14.700 -4.639 -5.297 1.00 86.75 184 PHE A C 1
ATOM 1460 O O . PHE A 1 184 ? 15.235 -4.401 -6.380 1.00 86.75 184 PHE A O 1
ATOM 1467 N N . GLY A 1 185 ? 14.976 -3.941 -4.196 1.00 87.12 185 GLY A N 1
ATOM 1468 C CA . GLY A 1 185 ? 15.962 -2.872 -4.128 1.00 87.12 185 GLY A CA 1
ATOM 1469 C C . GLY A 1 185 ? 17.347 -3.357 -4.541 1.00 87.12 185 GLY A C 1
ATOM 1470 O O . GLY A 1 185 ? 17.942 -2.766 -5.433 1.00 87.12 185 GLY A O 1
ATOM 1471 N N . ALA A 1 186 ? 17.827 -4.467 -3.975 1.00 88.19 186 ALA A N 1
ATOM 1472 C CA . ALA A 1 186 ? 19.128 -5.051 -4.294 1.00 88.19 186 ALA A CA 1
ATOM 1473 C C . ALA A 1 186 ? 19.225 -5.496 -5.761 1.00 88.19 186 ALA A C 1
ATOM 1475 O O . ALA A 1 186 ? 20.239 -5.248 -6.412 1.00 88.19 186 ALA A O 1
ATOM 1476 N N . ARG A 1 187 ? 18.155 -6.090 -6.311 1.00 86.38 187 ARG A N 1
ATOM 1477 C CA . ARG A 1 187 ? 18.106 -6.529 -7.716 1.00 86.38 187 ARG A CA 1
ATOM 1478 C C . ARG A 1 187 ? 18.239 -5.369 -8.709 1.00 86.38 187 ARG A C 1
ATOM 1480 O O . ARG A 1 187 ? 18.825 -5.549 -9.773 1.00 86.38 187 ARG A O 1
ATOM 1487 N N . HIS A 1 188 ? 17.708 -4.197 -8.366 1.00 84.00 188 HIS A N 1
ATOM 1488 C CA . HIS A 1 188 ? 17.681 -3.021 -9.241 1.00 84.00 188 HIS A CA 1
ATOM 1489 C C . HIS A 1 188 ? 18.602 -1.882 -8.773 1.00 84.00 188 HIS A C 1
ATOM 1491 O O . HIS A 1 188 ? 18.603 -0.809 -9.376 1.00 84.00 188 HIS A O 1
ATOM 1497 N N . TRP A 1 189 ? 19.426 -2.104 -7.742 1.00 84.19 189 TRP A N 1
ATOM 1498 C CA . TRP A 1 189 ? 20.179 -1.039 -7.069 1.00 84.19 189 TRP A CA 1
ATOM 1499 C C . TRP A 1 189 ? 21.120 -0.283 -8.006 1.00 84.19 189 TRP A C 1
ATOM 1501 O O . TRP A 1 189 ? 21.180 0.942 -7.977 1.00 84.19 189 TRP A O 1
ATOM 1511 N N . SER A 1 190 ? 21.810 -1.013 -8.886 1.00 83.44 190 SER A N 1
ATOM 1512 C CA . SER A 1 190 ? 22.724 -0.442 -9.882 1.00 83.44 190 SER A CA 1
ATOM 1513 C C . SER A 1 190 ? 22.019 0.398 -10.948 1.00 83.44 190 SER A C 1
ATOM 1515 O O . SER A 1 190 ? 22.663 1.181 -11.644 1.00 83.44 190 SER A O 1
ATOM 1517 N N . GLN A 1 191 ? 20.701 0.243 -11.092 1.00 83.94 191 GLN A N 1
ATOM 1518 C CA . GLN A 1 191 ? 19.912 0.988 -12.061 1.00 83.94 191 GLN A CA 1
ATOM 1519 C C . GLN A 1 191 ? 19.487 2.339 -11.488 1.00 83.94 191 GLN A C 1
ATOM 1521 O O . GLN A 1 191 ? 19.449 3.304 -12.247 1.00 83.94 191 GLN A O 1
ATOM 1526 N N . PHE A 1 192 ? 19.205 2.441 -10.187 1.00 87.69 192 PHE A N 1
ATOM 1527 C CA . PHE A 1 192 ? 18.641 3.649 -9.582 1.00 87.69 192 PHE A CA 1
ATOM 1528 C C . PHE A 1 192 ? 19.569 4.863 -9.641 1.00 87.69 192 PHE A C 1
ATOM 1530 O O . PHE A 1 192 ? 20.785 4.774 -9.474 1.00 87.69 192 PHE A O 1
ATOM 1537 N N . SER A 1 193 ? 18.973 6.041 -9.836 1.00 88.88 193 SER A N 1
ATOM 1538 C CA . SER A 1 193 ? 19.670 7.300 -9.575 1.00 88.88 193 SER A CA 1
ATOM 1539 C C . SER A 1 193 ? 19.859 7.509 -8.068 1.00 88.88 193 SER A C 1
ATOM 1541 O O . SER A 1 193 ? 19.111 6.963 -7.254 1.00 88.88 193 SER A O 1
ATOM 1543 N N . ALA A 1 194 ? 20.814 8.360 -7.683 1.00 89.19 194 ALA A N 1
ATOM 1544 C CA . ALA A 1 194 ? 21.036 8.702 -6.276 1.00 89.19 194 ALA A CA 1
ATOM 1545 C C . ALA A 1 194 ? 19.758 9.230 -5.595 1.00 89.19 194 ALA A C 1
ATOM 1547 O O . ALA A 1 194 ? 19.458 8.863 -4.461 1.00 89.19 194 ALA A O 1
ATOM 1548 N N . LEU A 1 195 ? 18.961 10.031 -6.314 1.00 89.81 195 LEU A N 1
ATOM 1549 C CA . LEU A 1 195 ? 17.690 10.550 -5.811 1.00 89.81 195 LEU A CA 1
ATOM 1550 C C . LEU A 1 195 ? 16.651 9.438 -5.603 1.00 89.81 195 LEU A C 1
ATOM 1552 O O . LEU A 1 195 ? 15.944 9.452 -4.597 1.00 89.81 195 LEU A O 1
ATOM 1556 N N . GLN A 1 196 ? 16.562 8.464 -6.514 1.00 89.31 196 GLN A N 1
ATOM 1557 C CA . GLN A 1 196 ? 15.646 7.325 -6.373 1.00 89.31 196 GLN A CA 1
ATOM 1558 C C . GLN A 1 196 ? 16.048 6.435 -5.194 1.00 89.31 196 GLN A C 1
ATOM 1560 O O . GLN A 1 196 ? 15.201 6.119 -4.363 1.00 89.31 196 GLN A O 1
ATOM 1565 N N . ALA A 1 197 ? 17.335 6.107 -5.063 1.00 90.69 197 ALA A N 1
ATOM 1566 C CA . ALA A 1 197 ? 17.846 5.316 -3.944 1.00 90.69 197 ALA A CA 1
ATOM 1567 C C . ALA A 1 197 ? 17.604 6.006 -2.588 1.00 90.69 197 ALA A C 1
ATOM 1569 O O . ALA A 1 197 ? 17.147 5.369 -1.632 1.00 90.69 197 ALA A O 1
ATOM 1570 N N . LEU A 1 198 ? 17.835 7.324 -2.515 1.00 92.12 198 LEU A N 1
ATOM 1571 C CA . LEU A 1 198 ? 17.530 8.127 -1.330 1.00 92.12 198 LEU A CA 1
ATOM 1572 C C . LEU A 1 198 ? 16.027 8.130 -1.029 1.00 92.12 198 LEU A C 1
ATOM 1574 O O . LEU A 1 198 ? 15.632 7.902 0.112 1.00 92.12 198 LEU A O 1
ATOM 1578 N N . THR A 1 199 ? 15.189 8.336 -2.049 1.00 91.25 199 THR A N 1
ATOM 1579 C CA . THR A 1 199 ? 13.724 8.324 -1.909 1.00 91.25 199 THR A CA 1
ATOM 1580 C C . THR A 1 199 ? 13.239 6.984 -1.366 1.00 91.25 199 THR A C 1
ATOM 1582 O O . THR A 1 199 ? 12.476 6.969 -0.403 1.00 91.25 199 THR A O 1
ATOM 1585 N N . ILE A 1 200 ? 13.720 5.867 -1.925 1.00 91.38 200 ILE A N 1
ATOM 1586 C CA . ILE A 1 200 ? 13.361 4.520 -1.467 1.00 91.38 200 ILE A CA 1
ATOM 1587 C C . ILE A 1 200 ? 13.733 4.339 0.003 1.00 91.38 200 ILE A C 1
ATOM 1589 O O . ILE A 1 200 ? 12.908 3.900 0.801 1.00 91.38 200 ILE A O 1
ATOM 1593 N N . SER A 1 201 ? 14.953 4.726 0.373 1.00 92.62 201 SER A N 1
ATOM 1594 C CA . SER A 1 201 ? 15.469 4.567 1.735 1.00 92.62 201 SER A CA 1
ATOM 1595 C C . SER A 1 201 ? 14.672 5.396 2.746 1.00 92.62 201 SER A C 1
ATOM 1597 O O . SER A 1 201 ? 14.212 4.869 3.761 1.00 92.62 201 SER A O 1
ATOM 1599 N N . CYS A 1 202 ? 14.440 6.678 2.451 1.00 93.62 202 CYS A N 1
ATOM 1600 C CA . CYS A 1 202 ? 13.656 7.568 3.307 1.00 93.62 202 CYS A CA 1
ATOM 1601 C C . CYS A 1 202 ? 12.211 7.080 3.462 1.00 93.62 202 CYS A C 1
ATOM 1603 O O . CYS A 1 202 ? 11.681 7.073 4.575 1.00 93.62 202 CYS A O 1
ATOM 1605 N N . MET A 1 203 ? 11.583 6.637 2.369 1.00 93.19 203 MET A N 1
ATOM 1606 C CA . MET A 1 203 ? 10.215 6.116 2.400 1.00 93.19 203 MET A CA 1
ATOM 1607 C C . MET A 1 203 ? 10.132 4.803 3.171 1.00 93.19 203 MET A C 1
ATOM 1609 O O . MET A 1 203 ? 9.233 4.654 3.996 1.00 93.19 203 MET A O 1
ATOM 1613 N N . GLN A 1 204 ? 11.104 3.900 3.014 1.00 94.62 204 GLN A N 1
ATOM 1614 C CA . GLN A 1 204 ? 11.143 2.663 3.790 1.00 94.62 204 GLN A CA 1
ATOM 1615 C C . GLN A 1 204 ? 11.243 2.943 5.293 1.00 94.62 204 GLN A C 1
ATOM 1617 O O . GLN A 1 204 ? 10.506 2.344 6.080 1.00 94.62 204 GLN A O 1
ATOM 1622 N N . VAL A 1 205 ? 12.110 3.874 5.707 1.00 95.19 205 VAL A N 1
ATOM 1623 C CA . VAL A 1 205 ? 12.230 4.282 7.117 1.00 95.19 205 VAL A CA 1
ATOM 1624 C C . VAL A 1 205 ? 10.918 4.881 7.619 1.00 95.19 205 VAL A C 1
ATOM 1626 O O . VAL A 1 205 ? 10.438 4.506 8.693 1.00 95.19 205 VAL A O 1
ATOM 1629 N N . LEU A 1 206 ? 10.305 5.772 6.839 1.00 94.88 206 LEU A N 1
ATOM 1630 C CA . LEU A 1 206 ? 9.041 6.419 7.184 1.00 94.88 206 LEU A CA 1
ATOM 1631 C C . LEU A 1 206 ? 7.899 5.403 7.345 1.00 94.88 206 LEU A C 1
ATOM 1633 O O . LEU A 1 206 ? 7.179 5.432 8.345 1.00 94.88 206 LEU A O 1
ATOM 1637 N N . PHE A 1 207 ? 7.757 4.479 6.394 1.00 93.06 207 PHE A N 1
ATOM 1638 C CA . PHE A 1 207 ? 6.693 3.473 6.374 1.00 93.06 207 PHE A CA 1
ATOM 1639 C C . PHE A 1 207 ? 6.876 2.459 7.502 1.00 93.06 207 PHE A C 1
ATOM 1641 O O . PHE A 1 207 ? 5.928 2.169 8.234 1.00 93.06 207 PHE A O 1
ATOM 1648 N N . THR A 1 208 ? 8.111 2.007 7.725 1.00 95.25 208 THR A N 1
ATOM 1649 C CA . THR A 1 208 ? 8.448 1.132 8.856 1.00 95.25 208 THR A CA 1
ATOM 1650 C C . THR A 1 208 ? 8.159 1.829 10.185 1.00 95.25 208 THR A C 1
ATOM 1652 O O . THR A 1 208 ? 7.552 1.236 11.070 1.00 95.25 208 THR A O 1
ATOM 1655 N N . SER A 1 209 ? 8.506 3.112 10.325 1.00 95.06 209 SER A N 1
ATOM 1656 C CA . SER A 1 209 ? 8.236 3.884 11.547 1.00 95.06 209 SER A CA 1
ATOM 1657 C C . SER A 1 209 ? 6.737 4.005 11.838 1.00 95.06 209 SER A C 1
ATOM 1659 O O . SER A 1 209 ? 6.310 3.867 12.989 1.00 95.06 209 SER A O 1
ATOM 1661 N N . ALA A 1 210 ? 5.923 4.229 10.802 1.00 92.62 210 ALA A N 1
ATOM 1662 C CA . ALA A 1 210 ? 4.468 4.255 10.927 1.00 92.62 210 ALA A CA 1
ATOM 1663 C C . ALA A 1 210 ? 3.920 2.894 11.397 1.00 92.62 210 ALA A C 1
ATOM 1665 O O . ALA A 1 210 ? 3.151 2.850 12.362 1.00 92.62 210 ALA A O 1
ATOM 1666 N N . LYS A 1 211 ? 4.383 1.785 10.803 1.00 93.31 211 LYS A N 1
ATOM 1667 C CA . LYS A 1 211 ? 3.991 0.418 11.190 1.00 93.31 211 LYS A CA 1
ATOM 1668 C C . LYS A 1 211 ? 4.444 0.053 12.607 1.00 93.31 211 LYS A C 1
ATOM 1670 O O . LYS A 1 211 ? 3.647 -0.455 13.392 1.00 93.31 211 LYS A O 1
ATOM 1675 N N . THR A 1 212 ? 5.662 0.421 13.003 1.00 93.44 212 THR A N 1
ATOM 1676 C CA . THR A 1 212 ? 6.159 0.244 14.379 1.00 93.44 212 THR A CA 1
ATOM 1677 C C . THR A 1 212 ? 5.277 0.970 15.394 1.00 93.44 212 THR A C 1
ATOM 1679 O O . THR A 1 212 ? 5.002 0.446 16.473 1.00 93.44 212 THR A O 1
ATOM 1682 N N . LYS A 1 213 ? 4.757 2.154 15.053 1.00 92.12 213 LYS A N 1
ATOM 1683 C CA . LYS A 1 213 ? 3.817 2.877 15.919 1.00 92.12 213 LYS A CA 1
ATOM 1684 C C . LYS A 1 213 ? 2.484 2.141 16.080 1.00 92.12 213 LYS A C 1
ATOM 1686 O O . LYS A 1 213 ? 1.923 2.164 17.177 1.00 92.12 213 LYS A O 1
ATOM 1691 N N . VAL A 1 214 ? 2.000 1.477 15.028 1.00 91.12 214 VAL A N 1
ATOM 1692 C CA . VAL A 1 214 ? 0.823 0.593 15.096 1.00 91.12 214 VAL A CA 1
ATOM 1693 C C . VAL A 1 214 ? 1.114 -0.610 15.995 1.00 91.12 214 VAL A C 1
ATOM 1695 O O . VAL A 1 214 ? 0.341 -0.864 16.919 1.00 91.12 214 VAL A O 1
ATOM 1698 N N . CYS A 1 215 ? 2.259 -1.280 15.818 1.00 92.81 215 CYS A N 1
ATOM 1699 C CA . CYS A 1 215 ? 2.699 -2.373 16.693 1.00 92.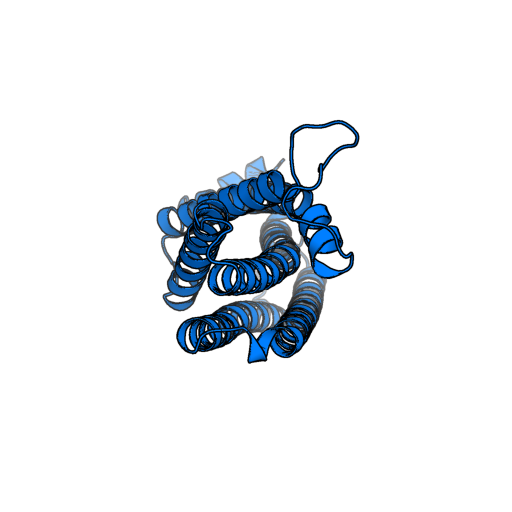81 215 CYS A CA 1
ATOM 1700 C C . CYS A 1 215 ? 2.747 -1.943 18.163 1.00 92.81 215 CYS A C 1
ATOM 1702 O O . CYS A 1 215 ? 2.176 -2.616 19.016 1.00 92.81 215 CYS A O 1
ATOM 1704 N N . ASN A 1 216 ? 3.360 -0.794 18.461 1.00 92.31 216 ASN A N 1
ATOM 1705 C CA . ASN A 1 216 ? 3.444 -0.268 19.824 1.00 92.31 216 ASN A CA 1
ATOM 1706 C C . ASN A 1 216 ? 2.059 0.007 20.412 1.00 92.31 216 ASN A C 1
ATOM 1708 O O . ASN A 1 216 ? 1.814 -0.291 21.578 1.00 92.31 216 ASN A O 1
ATOM 1712 N N . HIS A 1 217 ? 1.133 0.544 19.617 1.00 91.00 217 HIS A N 1
ATOM 1713 C CA . HIS A 1 217 ? -0.234 0.768 20.072 1.00 91.00 217 HIS A CA 1
ATOM 1714 C C . HIS A 1 217 ? -0.952 -0.546 20.420 1.00 91.00 217 HIS A C 1
ATOM 1716 O O . HIS A 1 217 ? -1.563 -0.643 21.484 1.00 91.00 217 HIS A O 1
ATOM 1722 N N . LEU A 1 218 ? -0.832 -1.566 19.567 1.00 91.81 218 LEU A N 1
ATOM 1723 C CA . LEU A 1 218 ? -1.412 -2.892 19.804 1.00 91.81 218 LEU A CA 1
ATOM 1724 C C . LEU A 1 218 ? -0.774 -3.579 21.021 1.00 91.81 218 LEU A C 1
ATOM 1726 O O . LEU A 1 218 ? -1.479 -4.142 21.856 1.00 91.81 218 LEU A O 1
ATOM 1730 N N . TRP A 1 219 ? 0.545 -3.462 21.179 1.00 92.00 219 TRP A N 1
ATOM 1731 C CA . TRP A 1 219 ? 1.272 -3.998 22.330 1.00 92.00 219 TRP A CA 1
ATOM 1732 C C . TRP A 1 219 ? 0.863 -3.332 23.647 1.00 92.00 219 TRP A C 1
ATOM 1734 O O . TRP A 1 219 ? 0.628 -4.011 24.649 1.00 92.00 219 TRP A O 1
ATOM 1744 N N . MET A 1 220 ? 0.715 -2.005 23.654 1.00 89.81 220 MET A N 1
ATOM 1745 C CA . MET A 1 220 ? 0.194 -1.285 24.817 1.00 89.81 220 MET A CA 1
ATOM 1746 C C . MET A 1 220 ? -1.244 -1.699 25.129 1.00 89.81 220 MET A C 1
ATOM 1748 O O . MET A 1 220 ? -1.569 -1.888 26.297 1.00 89.81 220 MET A O 1
ATOM 1752 N N . GLY A 1 221 ? -2.096 -1.896 24.118 1.00 86.06 221 GLY A N 1
ATOM 1753 C CA . GLY A 1 221 ? -3.454 -2.414 24.313 1.00 86.06 221 GLY A CA 1
ATOM 1754 C C . GLY A 1 221 ? -3.475 -3.810 24.945 1.00 86.06 221 GLY A C 1
ATOM 1755 O O . GLY A 1 221 ? -4.315 -4.094 25.795 1.00 86.06 221 GLY A O 1
ATOM 1756 N N . TYR A 1 222 ? -2.521 -4.668 24.576 1.00 87.31 222 TYR A N 1
ATOM 1757 C CA . TYR A 1 222 ? -2.357 -6.004 25.152 1.00 87.31 222 TYR A CA 1
ATOM 1758 C C . TYR A 1 222 ? -1.850 -5.981 26.606 1.00 87.31 222 TYR A C 1
ATOM 1760 O O . TYR A 1 222 ? -2.332 -6.750 27.439 1.00 87.31 222 TYR A O 1
ATOM 1768 N N . THR A 1 223 ? -0.882 -5.109 26.909 1.00 86.06 223 THR A N 1
ATOM 1769 C CA . THR A 1 223 ? -0.190 -5.057 28.212 1.00 86.06 223 THR A CA 1
ATOM 1770 C C . THR A 1 223 ? -0.858 -4.151 29.246 1.00 86.06 223 THR A C 1
ATOM 1772 O O . THR A 1 223 ? -0.650 -4.347 30.444 1.00 86.06 223 THR A O 1
ATOM 1775 N N . SER A 1 224 ? -1.675 -3.183 28.825 1.00 81.38 224 SER A N 1
ATOM 1776 C CA . SER A 1 224 ? -2.345 -2.266 29.749 1.00 81.38 224 SER A CA 1
ATOM 1777 C C . SER A 1 224 ? -3.315 -3.020 30.669 1.00 81.38 224 SER A C 1
ATOM 1779 O O . SER A 1 224 ? -4.079 -3.871 30.198 1.00 81.38 224 SER A O 1
ATOM 1781 N N . PRO A 1 225 ? -3.353 -2.701 31.977 1.00 60.25 225 PRO A N 1
ATOM 1782 C CA . PRO A 1 225 ? -4.437 -3.148 32.833 1.00 60.25 225 PRO A CA 1
ATOM 1783 C C . PRO A 1 225 ? -5.729 -2.549 32.277 1.00 60.25 225 PRO A C 1
ATOM 1785 O O . PRO A 1 225 ? -5.911 -1.330 32.290 1.00 60.25 225 PRO A O 1
ATOM 1788 N N . LEU A 1 226 ? -6.612 -3.395 31.746 1.00 61.22 226 LEU A N 1
ATOM 1789 C CA . LEU A 1 226 ? -7.942 -2.967 31.336 1.00 61.22 226 LEU A CA 1
ATOM 1790 C C . LEU A 1 226 ? -8.625 -2.445 32.599 1.00 61.22 226 LEU A C 1
ATOM 1792 O O . LEU A 1 226 ? -8.859 -3.199 33.545 1.00 61.22 226 LEU A O 1
ATOM 1796 N N . LYS A 1 227 ? -8.837 -1.124 32.672 1.00 49.78 227 LYS A N 1
ATOM 1797 C CA . LYS A 1 227 ? -9.604 -0.526 33.764 1.00 49.78 227 LYS A CA 1
ATOM 1798 C C . LYS A 1 227 ? -10.959 -1.221 33.754 1.00 49.78 227 LYS A C 1
ATOM 1800 O O . LYS A 1 227 ? -11.694 -1.076 32.781 1.00 49.78 227 LYS A O 1
ATOM 1805 N N . LYS A 1 228 ? -11.261 -1.973 34.818 1.00 36.97 228 LYS A N 1
ATOM 1806 C CA . LYS A 1 228 ? -12.605 -2.490 35.080 1.00 36.97 228 LYS A CA 1
ATOM 1807 C C . LYS A 1 228 ? -13.566 -1.311 34.939 1.00 36.97 228 LYS A C 1
ATOM 1809 O O . LYS A 1 228 ? -13.502 -0.384 35.743 1.00 36.97 228 LYS A O 1
ATOM 1814 N N . SER A 1 229 ? -14.389 -1.309 33.895 1.00 37.28 229 SER A N 1
ATOM 1815 C CA . SER A 1 229 ? -15.537 -0.414 33.829 1.00 37.28 229 SER A CA 1
ATOM 1816 C C . SER A 1 229 ? -16.493 -0.868 34.927 1.00 37.28 229 SER A C 1
ATOM 1818 O O . SER A 1 229 ? -17.077 -1.947 34.813 1.00 37.28 229 SER A O 1
ATOM 1820 N N . SER A 1 230 ? -16.542 -0.099 36.014 1.00 31.25 230 SER A N 1
ATOM 1821 C CA . SER A 1 230 ? -17.635 -0.120 36.988 1.00 31.25 230 SER A CA 1
ATOM 1822 C C . SER A 1 230 ? -18.958 0.188 36.304 1.00 31.25 230 SER A C 1
ATOM 1824 O O . SER A 1 230 ? -18.945 1.151 35.499 1.00 31.25 230 SER A O 1
#

pLDDT: mean 88.14, std 9.09, range [31.25, 97.0]

Foldseek 3Di:
DFVVLLVPDDPLRNLVLVLLVLLLVLLVQLLVLLVQLLCCVPVHVDDQCPDPDVPDNHGSLNSNLVSLVSLLVSLVVCVVSPPPDDPLSVCLSVLSNCQSVVLSVVLVPDDVVPVLVNVQSSLSVSLNSLCSNLVSVLSSLLSVLVNCVSGPQDDLVSQLVSLVVNLVSLVVSLVVSVVSNVVSCVVCVVSYDPVSNVSSVVNNVSVSVVSVVSNVVSVCSNPPDPPPDD

Organism: Aspergillus niger (strain ATCC 1015 / CBS 113.46 / FGSC A1144 / LSHB Ac4 / NCTC 3858a / NRRL 328 / USDA 3528.7) (NCBI:txid380704)

Radius of gyration: 19.48 Å; chains: 1; bounding box: 50×29×64 Å

Sequence (230 aa):
MYGKHYSSLQPSGQRMFCLRH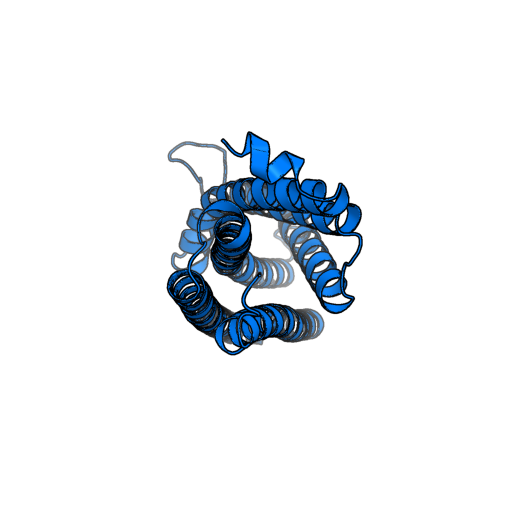IGVLARTISLVLIIKPAVMLALFDSRWTDSYFRNSSITLGDMAFLSASFTSAFHIFELIFDEQLKPLLLAHHLGAIVLVQAFLPTAASLPATRVIELNRTIAMANICLCWATLDAPLVIASYVIWILQRTWVRSDTGLRKLYSSGFYFTAFSTFFEVSAVIYFGARHWSQFSALQALTISCMQVLFTSAKTKVCNHLWMGYTSPLKKSS

Secondary structure (DSSP, 8-state):
--HHHHHTS-HHHHHHHHHHHHHHHHHHHHHHHHHHHHHHHHTS---TTSBSSTT-S-BHHHHHHHHHHHHHHHHHHHHHH-TT--HHHHHHHHHHHHHHHHHHHHHHHS-TT-HHHHHHHHHHHHHHHHHHHHHHHHHHHHHHHHHHHHHT--SHHHHHHHHHHHHHHHHHHHHHHHHHHHHHHHHHTTTS-HHHHHHHHHHHHHHHHHHHHHHHHHHHHHHS------